Protein AF-A0A060T4L8-F1 (afdb_monomer)

Radius of gyration: 18.41 Å; Cα contacts (8 Å, |Δi|>4): 554; chains: 1; bounding box: 47×34×48 Å

Sequence (253 aa):
MDIKEMDPAAFLKPDGQGKDYGLVILNQPIDDDNVFSHAWKYCKARVCADGGANRLYDYFGRDEERRKTHLPDYITGDLDSLRPEVGEYYKSHGVSVIHNSDQYSTDFMKSVRLLKEKHNNGDNEGKYADGILALGAMGGRVDQSFHSIHHLYLSHQENVELVLVSSESISVLLGAGKTRINTPLTLVGKTCGIIPLEGSTIITTSGMEWDVSEWETSYATQMSTSNHIVADQVSIECDKPVLFTMEIRKHQS

Secondary structure (DSSP, 8-state):
-PEEEE-TTGGGSTT-----EEEEE-SS----HHHHHHHHHH-SEEEEETTHHHHHHHHTTT-HHHHHH---SEEEE--SSS-HHHHHHHHHTT-EEEE---SSS-HHHHHHHHHHHHHHTT-SS----SEEEEET-SSS-HHHHHHHHHHHHHHHHTT-EEEEE-SSEEEEEEPSEEEEEE--TTTEEEEEEEEESSSSEEEEEESBTT--SSEEE-TTS--EEEEEB-SSEEEEEESS-EEEEEEE-PPP-

Foldseek 3Di:
DDAAEAELLLLLDPVLDDWAEEEEQEQDADDAPSVVVSSQVNHPAYEYLQNSLVNLVVNCPPVVVVSLVRQHQEYEDCNPNHDPVSVVVNVVSVHHYYHDPDPPDGSVRVRVVVLVVVVVVCPPPDHGGLAYEYEQQDDDDPVSVVVSVVVLVVCVVVNHWYWYDYPWKIKHKDFAFKYKYFDACVWFPFFKWKADDPAWKFKAKDQKPDTDDRDIDGPVPDTGGRITGRDRMMMMHMRGMIMIMTTGDDDDD

pLDDT: mean 91.52, std 11.4, range [41.44, 98.75]

Solvent-accessible surface area (backbone atoms only — not comparable to full-atom values): 13460 Å² total; per-residue (Å²): 132,79,72,44,78,47,55,88,60,53,44,73,42,94,81,58,79,75,69,44,20,29,30,35,32,30,71,35,79,74,84,49,70,68,62,48,55,28,44,59,70,42,25,72,40,35,31,18,22,24,29,8,45,45,29,60,54,56,62,39,66,85,45,60,70,60,43,72,74,62,68,48,60,32,34,27,15,69,50,84,63,36,47,68,70,55,55,52,51,42,46,77,72,69,30,46,75,44,81,40,83,62,85,91,52,54,33,65,57,52,39,55,49,51,51,50,53,58,36,72,68,58,69,93,73,87,60,55,45,70,27,37,41,30,40,32,39,40,91,73,61,66,70,56,30,52,48,44,54,52,46,36,53,55,30,52,77,70,73,37,48,48,36,37,28,33,94,57,34,42,35,38,68,43,62,55,45,40,37,37,36,52,42,44,68,92,64,30,31,50,43,26,34,47,44,53,72,73,48,75,29,42,32,32,46,41,39,40,74,77,56,43,72,79,37,74,26,22,92,89,75,42,67,51,64,83,34,35,57,74,35,54,48,31,36,45,31,25,75,44,47,28,39,40,37,34,27,52,47,78,75,86,126

Mean predicted aligned error: 4.73 Å

Organism: Blastobotrys adeninivorans (NCBI:txid409370)

Nearest PDB structures (foldseek):
  2f17-assembly1_A  TM=8.919E-01  e=2.387E-30  Mus musculus
  1ig0-assembly1_A  TM=8.782E-01  e=4.251E-26  Saccharomyces cerevisiae
  3lm8-assembly5_C  TM=8.412E-01  e=6.206E-16  Bacillus subtilis
  3lm8-assembly1_A  TM=8.514E-01  e=9.498E-16  Bacillus subtilis
  3lm8-assembly6_D  TM=8.112E-01  e=9.004E-15  Bacillus subtilis

Structure (mmCIF, N/CA/C/O backbone):
data_AF-A0A060T4L8-F1
#
_entry.id   AF-A0A060T4L8-F1
#
loop_
_atom_site.group_PDB
_atom_site.id
_atom_site.type_symbol
_atom_site.label_atom_id
_atom_site.label_alt_id
_atom_site.label_comp_id
_atom_site.label_asym_id
_atom_site.label_entity_id
_atom_site.label_seq_id
_atom_site.pdbx_PDB_ins_code
_atom_site.Cartn_x
_atom_site.Cartn_y
_atom_site.Cartn_z
_atom_site.occupancy
_atom_site.B_iso_or_equiv
_atom_site.auth_seq_id
_atom_site.auth_comp_id
_atom_site.auth_asym_id
_atom_site.auth_atom_id
_atom_site.pdbx_PDB_model_num
ATOM 1 N N . MET A 1 1 ? 14.123 -20.316 -14.697 1.00 62.97 1 MET A N 1
ATOM 2 C CA . MET A 1 1 ? 13.753 -19.256 -13.742 1.00 62.97 1 MET A CA 1
ATOM 3 C C . MET A 1 1 ? 12.268 -19.371 -13.517 1.00 62.97 1 MET A C 1
ATOM 5 O O . MET A 1 1 ? 11.539 -19.392 -14.503 1.00 62.97 1 MET A O 1
ATOM 9 N N . ASP A 1 2 ? 11.850 -19.501 -12.264 1.00 85.44 2 ASP A N 1
ATOM 10 C CA . ASP A 1 2 ? 10.432 -19.473 -11.922 1.00 85.44 2 ASP A CA 1
ATOM 11 C C . ASP A 1 2 ? 9.904 -18.050 -12.113 1.00 85.44 2 ASP A C 1
ATOM 13 O O . ASP A 1 2 ? 10.568 -17.078 -11.751 1.00 85.44 2 ASP A O 1
ATOM 17 N N . ILE A 1 3 ? 8.738 -17.930 -12.745 1.00 92.94 3 ILE A N 1
ATOM 18 C CA . ILE A 1 3 ? 8.062 -16.649 -12.942 1.00 92.94 3 ILE A CA 1
ATOM 19 C C . ILE A 1 3 ? 7.117 -16.453 -11.760 1.00 92.94 3 ILE A C 1
ATOM 21 O O . ILE A 1 3 ? 6.259 -17.300 -11.510 1.00 92.94 3 ILE A O 1
ATOM 25 N N . LYS A 1 4 ? 7.267 -15.343 -11.034 1.00 95.06 4 LYS A N 1
ATOM 26 C CA . LYS A 1 4 ? 6.340 -14.968 -9.963 1.00 95.06 4 LYS A CA 1
ATOM 27 C C . LYS A 1 4 ? 5.084 -14.351 -10.575 1.00 95.06 4 LYS A C 1
ATOM 29 O O . LYS A 1 4 ? 5.197 -13.440 -11.384 1.00 95.06 4 LYS A O 1
ATOM 34 N N . GLU A 1 5 ? 3.905 -14.800 -10.168 1.00 95.06 5 GLU A N 1
ATOM 35 C CA . GLU A 1 5 ? 2.626 -14.184 -10.547 1.00 95.06 5 GLU A CA 1
ATOM 36 C C . GLU A 1 5 ? 2.128 -13.288 -9.399 1.00 95.06 5 GLU A C 1
ATOM 38 O O . GLU A 1 5 ? 2.271 -13.643 -8.224 1.00 95.06 5 GLU A O 1
ATOM 43 N N . MET A 1 6 ? 1.564 -12.123 -9.719 1.00 93.56 6 MET A N 1
ATOM 44 C CA . MET A 1 6 ? 1.044 -11.162 -8.742 1.00 93.56 6 MET A CA 1
ATOM 45 C C . MET A 1 6 ? -0.210 -10.456 -9.269 1.00 93.56 6 MET A C 1
ATOM 47 O O . MET A 1 6 ? -0.339 -10.193 -10.463 1.00 93.56 6 MET A O 1
ATOM 51 N N . ASP A 1 7 ? -1.122 -10.100 -8.364 1.00 94.19 7 ASP A N 1
ATOM 52 C CA . ASP A 1 7 ? -2.341 -9.355 -8.691 1.00 94.19 7 ASP A CA 1
ATOM 53 C C . ASP A 1 7 ? -2.616 -8.259 -7.644 1.00 94.19 7 ASP A C 1
ATOM 55 O O . ASP A 1 7 ? -3.469 -8.424 -6.769 1.00 94.19 7 ASP A O 1
ATOM 59 N N . PRO A 1 8 ? -1.878 -7.131 -7.691 1.00 94.19 8 PRO A N 1
ATOM 60 C CA . PRO A 1 8 ? -1.972 -6.074 -6.679 1.00 94.19 8 PRO A CA 1
ATOM 61 C C . PRO A 1 8 ? -3.352 -5.412 -6.612 1.00 94.19 8 PRO A C 1
ATOM 63 O O . PRO A 1 8 ? -3.729 -4.858 -5.583 1.00 94.19 8 PRO A O 1
ATOM 66 N N . ALA A 1 9 ? -4.103 -5.465 -7.714 1.00 94.38 9 ALA A N 1
ATOM 67 C CA . ALA A 1 9 ? -5.435 -4.890 -7.849 1.00 94.38 9 ALA A CA 1
ATOM 68 C C . ALA A 1 9 ? -6.557 -5.920 -7.618 1.00 94.38 9 ALA A C 1
ATOM 70 O O . ALA A 1 9 ? -7.725 -5.609 -7.854 1.00 94.38 9 ALA A O 1
ATOM 71 N N . ALA A 1 10 ? -6.244 -7.131 -7.134 1.00 92.62 10 ALA A N 1
ATOM 72 C CA . ALA A 1 10 ? -7.232 -8.191 -6.921 1.00 92.62 10 ALA A CA 1
ATOM 73 C C . ALA A 1 10 ? -8.400 -7.757 -6.024 1.00 92.62 10 ALA A C 1
ATOM 75 O O . ALA A 1 10 ? -9.534 -8.178 -6.253 1.00 92.62 10 ALA A O 1
ATOM 76 N N . PHE A 1 11 ? -8.140 -6.881 -5.048 1.00 92.62 11 PHE A N 1
ATOM 77 C CA . PHE A 1 11 ? -9.163 -6.366 -4.140 1.00 92.62 11 PHE A CA 1
ATOM 78 C C . PHE A 1 11 ? -10.256 -5.556 -4.855 1.00 92.62 11 PHE A C 1
ATOM 80 O O . PHE A 1 11 ? -11.379 -5.523 -4.367 1.00 92.62 11 PHE A O 1
ATOM 87 N N . LEU A 1 12 ? -9.970 -4.965 -6.024 1.00 92.69 12 LEU A N 1
ATOM 88 C CA . LEU A 1 12 ? -10.927 -4.195 -6.832 1.00 92.69 12 LEU A CA 1
ATOM 89 C C . LEU A 1 12 ? -11.874 -5.075 -7.670 1.00 92.69 12 LEU A C 1
ATOM 91 O O . LEU A 1 12 ? -12.720 -4.553 -8.394 1.00 92.69 12 LEU A O 1
ATOM 95 N N . LYS A 1 13 ? -11.741 -6.406 -7.626 1.00 89.94 13 LYS A N 1
ATOM 96 C CA . LYS A 1 13 ? -12.598 -7.317 -8.398 1.00 89.94 13 LYS A CA 1
ATOM 97 C C . LYS A 1 13 ? -13.979 -7.486 -7.733 1.00 89.94 13 LYS A C 1
ATOM 99 O O . LYS A 1 13 ? -14.031 -7.706 -6.522 1.00 89.94 13 LYS A O 1
ATOM 104 N N . PRO A 1 14 ? -15.091 -7.512 -8.500 1.00 77.00 14 PRO A N 1
ATOM 105 C CA . PRO A 1 14 ? -16.454 -7.622 -7.953 1.00 77.00 14 PRO A CA 1
ATOM 106 C C . PRO A 1 14 ? -16.695 -8.878 -7.101 1.00 77.00 14 PRO A C 1
ATOM 108 O O . PRO A 1 14 ? -17.364 -8.828 -6.062 1.00 77.00 14 PRO A O 1
ATOM 111 N N . ASP A 1 15 ? -16.113 -9.999 -7.536 1.00 66.81 15 ASP A N 1
ATOM 112 C CA . ASP A 1 15 ? -16.343 -11.318 -6.943 1.00 66.81 15 ASP A CA 1
ATOM 113 C C . ASP A 1 15 ? -15.447 -11.614 -5.741 1.00 66.81 15 ASP A C 1
ATOM 115 O O . ASP A 1 15 ? -15.657 -12.635 -5.097 1.00 66.81 15 ASP A O 1
ATOM 119 N N . GLY A 1 16 ? -14.496 -10.723 -5.416 1.00 57.38 16 GLY A N 1
ATOM 120 C CA . GLY A 1 16 ? -13.744 -10.694 -4.156 1.00 57.38 16 GLY A CA 1
AT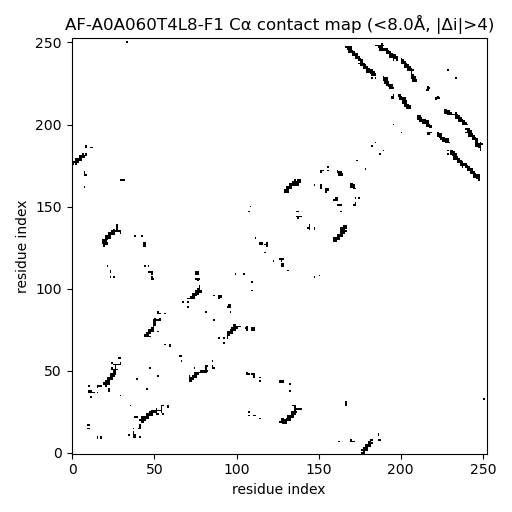OM 121 C C . GLY A 1 16 ? -13.406 -12.057 -3.544 1.00 57.38 16 GLY A C 1
ATOM 122 O O . GLY A 1 16 ? -13.588 -12.237 -2.344 1.00 57.38 16 GLY A O 1
ATOM 123 N N . GLN A 1 17 ? -12.972 -13.026 -4.352 1.00 54.19 17 GLN A N 1
ATOM 124 C CA . GLN A 1 17 ? -12.423 -14.288 -3.867 1.00 54.19 17 GLN A CA 1
ATOM 125 C C . GLN A 1 17 ? -10.910 -14.147 -3.878 1.00 54.19 17 GLN A C 1
ATOM 127 O O . GLN A 1 17 ? -10.308 -13.893 -4.922 1.00 54.19 17 GLN A O 1
ATOM 132 N N . GLY A 1 18 ? -10.301 -14.270 -2.708 1.00 57.62 18 GLY A N 1
ATOM 133 C CA . GLY A 1 18 ? -8.878 -14.045 -2.552 1.00 57.62 18 GLY A CA 1
ATOM 134 C C . GLY A 1 18 ? -8.361 -14.528 -1.211 1.00 57.62 18 GLY A C 1
ATOM 135 O O . GLY A 1 18 ? -9.116 -14.980 -0.351 1.00 57.62 18 GLY A O 1
ATOM 136 N N . LYS A 1 19 ? -7.039 -14.435 -1.103 1.00 62.09 19 LYS A N 1
ATOM 137 C CA . LYS A 1 19 ? -6.235 -14.650 0.096 1.00 62.09 19 LYS A CA 1
ATOM 138 C C . LYS A 1 19 ? -6.787 -13.894 1.304 1.00 62.09 19 LYS A C 1
ATOM 140 O O . LYS A 1 19 ? -7.424 -12.848 1.163 1.00 62.09 19 LYS A O 1
ATOM 145 N N . ASP A 1 20 ? -6.455 -14.365 2.496 1.00 78.00 20 ASP A N 1
ATOM 146 C CA . ASP A 1 20 ? -6.815 -13.654 3.715 1.00 78.00 20 ASP A CA 1
ATOM 147 C C . ASP A 1 20 ? -5.972 -12.376 3.758 1.00 78.00 20 ASP A C 1
ATOM 149 O O . ASP A 1 20 ? -4.757 -12.464 3.816 1.00 78.00 20 ASP A O 1
ATOM 153 N N . TYR A 1 21 ? -6.566 -11.185 3.649 1.00 88.12 21 TYR A N 1
ATOM 154 C CA . TYR A 1 21 ? -5.829 -9.916 3.760 1.00 88.12 21 TYR A CA 1
ATOM 155 C C . TYR A 1 21 ? -6.192 -9.165 5.039 1.00 88.12 21 TYR A C 1
ATOM 157 O O . TYR A 1 21 ? -7.350 -9.160 5.472 1.00 88.12 21 TYR A O 1
ATOM 165 N N . GLY A 1 22 ? -5.197 -8.500 5.624 1.00 93.12 22 GLY A N 1
ATOM 166 C CA . GLY A 1 22 ? -5.383 -7.490 6.659 1.00 93.12 22 GLY A CA 1
ATOM 167 C C . GLY A 1 22 ? -5.401 -6.094 6.042 1.00 93.12 22 GLY A C 1
ATOM 168 O O . GLY A 1 22 ? -4.517 -5.754 5.260 1.00 93.12 22 GLY A O 1
ATOM 169 N N . LEU A 1 23 ? -6.389 -5.283 6.402 1.00 95.69 23 LEU A N 1
ATOM 170 C CA . LEU A 1 23 ? -6.480 -3.877 6.033 1.00 95.69 23 LEU A CA 1
ATOM 171 C C . LEU A 1 23 ? -5.839 -3.021 7.125 1.00 95.69 23 LEU A C 1
ATOM 173 O O . LEU A 1 23 ? -6.252 -3.088 8.282 1.00 95.69 23 LEU A O 1
ATOM 177 N N . VAL A 1 24 ? -4.885 -2.173 6.751 1.00 97.50 24 VAL A N 1
ATOM 178 C CA . VAL A 1 24 ? -4.368 -1.096 7.600 1.00 97.50 24 VAL A CA 1
ATOM 179 C C . VAL A 1 24 ? -4.834 0.242 7.035 1.00 97.50 24 VAL A C 1
ATOM 181 O O . VAL A 1 24 ? -4.537 0.570 5.890 1.00 97.50 24 VAL A O 1
ATOM 184 N N . ILE A 1 25 ? -5.552 1.027 7.834 1.00 98.25 25 ILE A N 1
ATOM 185 C CA . ILE A 1 25 ? -5.982 2.385 7.484 1.00 98.25 25 ILE A CA 1
ATOM 186 C C . ILE A 1 25 ? -5.031 3.372 8.155 1.00 98.25 25 ILE A C 1
ATOM 188 O O . ILE A 1 25 ? -4.979 3.454 9.385 1.00 98.25 25 ILE A O 1
ATOM 192 N N . LEU A 1 26 ? -4.274 4.106 7.344 1.00 97.56 26 LEU A N 1
ATOM 193 C CA . LEU A 1 26 ? -3.300 5.097 7.794 1.00 97.56 26 LEU A CA 1
ATOM 194 C C . LEU A 1 26 ? -3.931 6.491 7.904 1.00 97.56 26 LEU A C 1
ATOM 196 O O . LEU A 1 26 ? -5.063 6.731 7.485 1.00 97.56 26 LEU A O 1
ATOM 200 N N . ASN A 1 27 ? -3.194 7.436 8.489 1.00 96.50 27 ASN A N 1
ATOM 201 C CA . ASN A 1 27 ? -3.676 8.793 8.749 1.00 96.50 27 ASN A CA 1
ATOM 202 C C . ASN A 1 27 ? -3.634 9.698 7.494 1.00 96.50 27 ASN A C 1
ATOM 204 O O . ASN A 1 27 ? -2.991 10.751 7.489 1.00 96.50 27 ASN A O 1
ATOM 208 N N . GLN A 1 28 ? -4.324 9.292 6.428 1.00 95.62 28 GLN A N 1
ATOM 209 C CA . GLN A 1 28 ? -4.595 10.089 5.228 1.00 95.62 28 GLN A CA 1
ATOM 210 C C . GLN A 1 28 ? -6.093 10.049 4.881 1.00 95.62 28 GLN A C 1
ATOM 212 O O . GLN A 1 28 ? -6.773 9.098 5.266 1.00 95.62 28 GLN A O 1
ATOM 217 N N . PRO A 1 29 ? -6.632 11.083 4.209 1.00 94.75 29 PRO A N 1
ATOM 218 C CA . PRO A 1 29 ? -8.019 11.087 3.743 1.00 94.75 29 PRO A CA 1
ATOM 219 C C . PRO A 1 29 ? -8.396 9.833 2.933 1.00 94.75 29 PRO A C 1
ATOM 221 O O . PRO A 1 29 ? -7.567 9.264 2.223 1.00 94.75 29 PRO A O 1
ATOM 224 N N . ILE A 1 30 ? -9.649 9.394 3.079 1.00 95.06 30 ILE A N 1
ATOM 225 C CA . ILE A 1 30 ? -10.242 8.309 2.290 1.00 95.06 30 ILE A CA 1
ATOM 226 C C . ILE A 1 30 ? -11.136 8.979 1.245 1.00 95.06 30 ILE A C 1
ATOM 228 O O . ILE A 1 30 ? -12.237 9.418 1.571 1.00 95.06 30 ILE A O 1
ATOM 232 N N . ASP A 1 31 ? -10.644 9.079 0.010 1.00 89.06 31 ASP A N 1
ATOM 233 C CA . ASP A 1 31 ? -11.237 9.965 -1.006 1.00 89.06 31 ASP A CA 1
ATOM 234 C C . ASP A 1 31 ? -11.938 9.214 -2.153 1.00 89.06 31 ASP A C 1
ATOM 236 O O . ASP A 1 31 ? -12.597 9.834 -2.986 1.00 89.06 31 ASP A O 1
ATOM 240 N N . ASP A 1 32 ? -11.820 7.884 -2.197 1.00 92.00 32 ASP A N 1
ATOM 241 C CA . ASP A 1 32 ? -12.414 7.026 -3.228 1.00 92.00 32 ASP A CA 1
ATOM 242 C C . ASP A 1 32 ? -13.263 5.918 -2.576 1.00 92.00 32 ASP A C 1
ATOM 244 O O . ASP A 1 32 ? -12.738 4.969 -1.982 1.00 92.00 32 ASP A O 1
ATOM 248 N N . ASP A 1 33 ? -14.595 6.050 -2.674 1.00 92.56 33 ASP A N 1
ATOM 249 C CA . ASP A 1 33 ? -15.557 5.103 -2.084 1.00 92.56 33 ASP A CA 1
ATOM 250 C C . ASP A 1 33 ? -15.505 3.727 -2.754 1.00 92.56 33 ASP A C 1
ATOM 252 O O . ASP A 1 33 ? -15.711 2.712 -2.083 1.00 92.56 33 ASP A O 1
ATOM 256 N N . ASN A 1 34 ? -15.147 3.666 -4.040 1.00 91.88 34 ASN A N 1
ATOM 257 C CA . ASN A 1 34 ? -14.994 2.403 -4.746 1.00 91.88 34 ASN A CA 1
ATOM 258 C C . ASN A 1 34 ? -13.787 1.631 -4.201 1.00 91.88 34 ASN A C 1
ATOM 260 O O . ASN A 1 34 ? -13.928 0.460 -3.845 1.00 91.88 34 ASN A O 1
ATOM 264 N N . VAL A 1 35 ? -12.631 2.285 -4.066 1.00 94.19 35 VAL A N 1
ATOM 265 C CA . VAL A 1 35 ? -11.417 1.689 -3.482 1.00 94.19 35 VAL A CA 1
ATOM 266 C C . VAL A 1 35 ? -11.664 1.267 -2.036 1.00 94.19 35 VAL A C 1
ATOM 268 O O . VAL A 1 35 ? -11.361 0.127 -1.675 1.00 94.19 35 VAL A O 1
ATOM 271 N N . PHE A 1 36 ? -12.241 2.151 -1.215 1.00 95.50 36 PHE A N 1
ATOM 272 C CA . PHE A 1 36 ? -12.515 1.859 0.190 1.00 95.50 36 PHE A CA 1
ATOM 273 C C . PHE A 1 36 ? -13.471 0.673 0.355 1.00 95.50 36 PHE A C 1
ATOM 275 O O . PHE A 1 36 ? -13.150 -0.268 1.080 1.00 95.50 36 PHE A O 1
ATOM 282 N N . SER A 1 37 ? -14.615 0.682 -0.334 1.00 93.56 37 SER A N 1
ATOM 283 C CA . SER A 1 37 ? -15.636 -0.366 -0.204 1.00 93.56 37 SER A CA 1
ATOM 284 C C . SER A 1 37 ? -15.104 -1.737 -0.626 1.00 93.56 37 SER A C 1
ATOM 286 O O . SER A 1 37 ? -15.350 -2.740 0.051 1.00 93.56 37 SER A O 1
ATOM 288 N N . HIS A 1 38 ? -14.324 -1.781 -1.709 1.00 93.62 38 HIS A N 1
ATOM 289 C CA . HIS A 1 38 ? -13.676 -3.002 -2.180 1.00 93.62 38 HIS A CA 1
ATOM 290 C C . HIS A 1 38 ? -12.612 -3.499 -1.196 1.00 93.62 38 HIS A C 1
ATOM 292 O O . HIS A 1 38 ? -12.657 -4.662 -0.795 1.00 93.62 38 HIS A O 1
ATOM 298 N N . ALA A 1 39 ? -11.714 -2.627 -0.726 1.00 94.19 39 ALA A N 1
ATOM 299 C CA . ALA A 1 39 ? -10.696 -2.988 0.260 1.00 94.19 39 ALA A CA 1
ATOM 300 C C . ALA A 1 39 ? -11.317 -3.474 1.583 1.00 94.19 39 ALA A C 1
ATOM 302 O O . ALA A 1 39 ? -10.905 -4.498 2.129 1.00 94.19 39 ALA A O 1
ATOM 303 N N . TRP A 1 40 ? -12.355 -2.789 2.073 1.00 94.69 40 TRP A N 1
ATOM 304 C CA . TRP A 1 40 ? -13.057 -3.153 3.304 1.00 94.69 40 TRP A CA 1
ATOM 305 C C . TRP A 1 40 ? -13.697 -4.541 3.227 1.00 94.69 40 TRP A C 1
ATOM 307 O O . TRP A 1 40 ? -13.603 -5.318 4.183 1.00 94.69 40 TRP A O 1
ATOM 317 N N . LYS A 1 41 ? -14.346 -4.858 2.098 1.00 91.94 41 LYS A N 1
ATOM 318 C CA . LYS A 1 41 ? -14.972 -6.164 1.845 1.00 91.94 41 LYS A CA 1
ATOM 319 C C . LYS A 1 41 ? -13.929 -7.265 1.636 1.00 91.94 41 LYS A C 1
ATOM 321 O O . LYS A 1 41 ? -14.145 -8.383 2.095 1.00 91.94 41 LYS A O 1
ATOM 326 N N . TYR A 1 42 ? -12.834 -6.949 0.948 1.00 90.88 42 TYR A N 1
ATOM 327 C CA . TYR A 1 42 ? -11.782 -7.903 0.601 1.00 90.88 42 TYR A CA 1
ATOM 328 C C . TYR A 1 42 ? -10.970 -8.356 1.823 1.00 90.88 42 TYR A C 1
ATOM 330 O O . TYR A 1 42 ? -10.606 -9.525 1.932 1.00 90.88 42 TYR A O 1
ATOM 338 N N . CYS A 1 43 ? -10.701 -7.456 2.770 1.00 91.06 43 CYS A N 1
ATOM 339 C CA . CYS A 1 43 ? -9.899 -7.770 3.949 1.00 91.06 43 CYS A CA 1
ATOM 340 C C . CYS A 1 43 ? -10.737 -8.363 5.094 1.00 91.06 43 CYS A C 1
ATOM 342 O O . CYS A 1 43 ? -11.821 -7.879 5.418 1.00 91.06 43 CYS A O 1
ATOM 344 N N . LYS A 1 44 ? -10.208 -9.394 5.764 1.00 87.69 44 LYS A N 1
ATOM 345 C CA . LYS A 1 44 ? -10.885 -10.085 6.880 1.00 87.69 44 LYS A CA 1
ATOM 346 C C . LYS A 1 44 ? -10.672 -9.418 8.235 1.00 87.69 44 LYS A C 1
ATOM 348 O O . LYS A 1 44 ? -11.502 -9.597 9.125 1.00 87.69 44 LYS A O 1
ATOM 353 N N . ALA A 1 45 ? -9.572 -8.686 8.370 1.00 90.31 45 ALA A N 1
ATOM 354 C CA . ALA A 1 45 ? -9.200 -7.945 9.565 1.00 90.31 45 ALA A CA 1
ATOM 355 C C . ALA A 1 45 ? -8.894 -6.496 9.194 1.00 90.31 45 ALA A C 1
ATOM 357 O O . ALA A 1 45 ? -8.309 -6.254 8.139 1.00 90.31 45 ALA A O 1
ATOM 358 N N . ARG A 1 46 ? -9.276 -5.545 10.043 1.00 94.94 46 ARG A N 1
ATOM 359 C CA . ARG A 1 46 ? -9.090 -4.108 9.837 1.00 94.94 46 ARG A CA 1
ATOM 360 C C . ARG A 1 46 ? -8.443 -3.476 11.061 1.00 94.94 46 ARG A C 1
ATOM 362 O O . ARG A 1 46 ? -8.936 -3.616 12.179 1.00 94.94 46 ARG A O 1
ATOM 369 N N . VAL A 1 47 ? -7.368 -2.735 10.832 1.00 97.44 47 VAL A N 1
ATOM 370 C CA . VAL A 1 47 ? -6.655 -1.974 11.855 1.00 97.44 47 VAL A CA 1
ATOM 371 C C . VAL A 1 47 ? -6.540 -0.527 11.413 1.00 97.44 47 VAL A C 1
ATOM 373 O O . VAL A 1 47 ? -6.089 -0.242 10.306 1.00 97.44 47 VAL A O 1
ATOM 376 N N . CYS A 1 48 ? -6.906 0.398 12.287 1.00 98.62 48 CYS A N 1
ATOM 377 C CA . CYS A 1 48 ? -6.580 1.805 12.108 1.00 98.62 48 CYS A CA 1
ATOM 378 C C . CYS A 1 48 ? -5.274 2.129 12.841 1.00 98.62 48 CYS A C 1
ATOM 380 O O . CYS A 1 48 ? -5.154 1.877 14.043 1.00 98.62 48 CYS A O 1
ATOM 382 N N . ALA A 1 49 ? -4.318 2.712 12.120 1.00 97.94 49 ALA A N 1
ATOM 383 C CA . ALA A 1 49 ? -3.073 3.211 12.689 1.00 97.94 49 ALA A CA 1
ATOM 384 C C . ALA A 1 49 ? -3.309 4.612 13.262 1.00 97.94 49 ALA A C 1
ATOM 386 O O . ALA A 1 49 ? -3.381 5.584 12.507 1.00 97.94 49 ALA A O 1
ATOM 387 N N . ASP A 1 50 ? -3.473 4.693 14.580 1.00 97.12 50 ASP A N 1
ATOM 388 C CA . ASP A 1 50 ? -3.720 5.919 15.338 1.00 97.12 50 ASP A CA 1
ATOM 389 C C . ASP A 1 50 ? -4.759 6.847 14.665 1.00 97.12 50 ASP A C 1
ATOM 391 O O . ASP A 1 50 ? -5.948 6.514 14.580 1.00 97.12 50 ASP A O 1
ATOM 395 N N . GLY A 1 51 ? -4.310 7.973 14.095 1.00 97.69 51 GLY A N 1
ATOM 396 C CA . GLY A 1 51 ? -5.152 8.949 13.411 1.00 97.69 51 GLY A CA 1
ATOM 397 C C . GLY A 1 51 ? -5.881 8.407 12.176 1.00 97.69 51 GLY A C 1
ATOM 398 O O . GLY A 1 51 ? -6.830 9.035 11.714 1.00 97.69 51 GLY A O 1
ATOM 399 N N . GLY A 1 52 ? -5.525 7.225 11.665 1.00 98.19 52 GLY A N 1
ATOM 400 C CA . GLY A 1 52 ? -6.318 6.503 10.666 1.00 98.19 52 GLY A CA 1
ATOM 401 C C . GLY A 1 52 ? -7.754 6.220 11.128 1.00 98.19 52 GLY A C 1
ATOM 402 O O . GLY A 1 52 ? -8.671 6.190 10.308 1.00 98.19 52 GLY A O 1
ATOM 403 N N . ALA A 1 53 ? -7.993 6.116 12.440 1.00 98.69 53 ALA A N 1
ATOM 404 C CA . ALA A 1 53 ? -9.341 5.975 12.988 1.00 98.69 53 ALA A CA 1
ATOM 405 C C . ALA A 1 53 ? -10.170 7.254 12.804 1.00 98.69 53 ALA A C 1
ATOM 407 O O . ALA A 1 53 ? -11.363 7.177 12.506 1.00 98.69 53 ALA A O 1
ATOM 408 N N . ASN A 1 54 ? -9.534 8.426 12.904 1.00 98.62 54 ASN A N 1
ATOM 409 C CA . ASN A 1 54 ? -10.178 9.699 12.584 1.00 98.62 54 ASN A CA 1
ATOM 410 C C . ASN A 1 54 ? -10.608 9.728 11.118 1.00 98.62 54 ASN A C 1
ATOM 412 O O . ASN A 1 54 ? -11.718 10.145 10.817 1.00 98.62 54 ASN A O 1
ATOM 416 N N . ARG A 1 55 ? -9.752 9.241 10.212 1.00 98.12 55 ARG A N 1
ATOM 417 C CA . ARG A 1 55 ? -10.034 9.206 8.768 1.00 98.12 55 ARG A CA 1
ATOM 418 C C . ARG A 1 55 ? -11.230 8.324 8.453 1.00 98.12 55 ARG A C 1
ATOM 420 O O . ARG A 1 55 ? -12.129 8.764 7.747 1.00 98.12 55 ARG A O 1
ATOM 427 N N . LEU A 1 56 ? -11.281 7.134 9.049 1.00 98.50 56 LEU A N 1
ATOM 428 C CA . LEU A 1 56 ? -12.435 6.246 8.940 1.00 98.50 56 LEU A CA 1
ATOM 429 C C . LEU A 1 56 ? -13.707 6.883 9.522 1.00 98.50 56 LEU A C 1
ATOM 431 O O . LEU A 1 56 ? -14.778 6.783 8.934 1.00 98.50 56 LEU A O 1
ATOM 435 N N . TYR A 1 57 ? -13.597 7.566 10.662 1.00 98.44 57 TYR A N 1
ATOM 436 C CA . TYR A 1 57 ? -14.738 8.225 11.298 1.00 98.44 57 TYR A CA 1
ATOM 437 C C . TYR A 1 57 ? -15.290 9.373 10.438 1.00 98.44 57 TYR A C 1
ATOM 439 O O . TYR A 1 57 ? -16.503 9.462 10.217 1.00 98.44 57 TYR A O 1
ATOM 447 N N . ASP A 1 58 ? -14.392 10.225 9.940 1.00 98.00 58 ASP A N 1
ATOM 448 C CA . ASP A 1 58 ? -14.698 11.414 9.143 1.00 98.00 58 ASP A CA 1
ATOM 449 C C . ASP A 1 58 ? -15.254 11.042 7.765 1.00 98.00 58 ASP A C 1
ATOM 451 O O . ASP A 1 58 ? -16.167 11.712 7.285 1.00 98.00 58 ASP A O 1
ATOM 455 N N . TYR A 1 59 ? -14.777 9.939 7.177 1.00 97.44 59 TYR A N 1
ATOM 456 C CA . TYR A 1 59 ? -15.256 9.401 5.902 1.00 97.44 59 TYR A CA 1
ATOM 457 C C . TYR A 1 59 ? -16.777 9.200 5.871 1.00 97.44 59 TYR A C 1
ATOM 459 O O . TYR A 1 59 ? -17.444 9.593 4.915 1.00 97.44 59 TYR A O 1
ATOM 467 N N . PHE A 1 60 ? -17.355 8.650 6.942 1.00 97.06 60 PHE A N 1
ATOM 468 C CA . PHE A 1 60 ? -18.805 8.450 7.020 1.00 97.06 60 PHE A CA 1
ATOM 469 C C . PHE A 1 60 ? -19.582 9.736 7.334 1.00 97.06 60 PHE A C 1
ATOM 471 O O . PHE A 1 60 ? -20.798 9.778 7.158 1.00 97.06 60 PHE A O 1
ATOM 478 N N . GLY A 1 61 ? -18.918 10.806 7.784 1.00 94.31 61 GLY A N 1
ATOM 479 C CA . GLY A 1 61 ? -19.543 12.102 8.044 1.00 94.31 61 GLY A CA 1
ATOM 480 C C . GLY A 1 61 ? -20.752 12.016 8.985 1.00 94.31 61 GLY A C 1
ATOM 481 O O . GLY A 1 61 ? -20.601 11.848 10.194 1.00 94.31 61 GLY A O 1
ATOM 482 N N . ARG A 1 62 ? -21.962 12.178 8.436 1.00 94.12 62 ARG A N 1
ATOM 483 C CA . ARG A 1 62 ? -23.236 12.092 9.181 1.00 94.12 62 ARG A CA 1
ATOM 484 C C . ARG A 1 62 ? -23.953 10.743 9.029 1.00 94.12 62 ARG A C 1
ATOM 486 O O . ARG A 1 62 ? -25.006 10.561 9.634 1.00 94.12 62 ARG A O 1
ATOM 493 N N . ASP A 1 63 ? -23.421 9.829 8.223 1.00 96.00 63 ASP A N 1
ATOM 494 C CA . ASP A 1 63 ? -23.993 8.505 7.979 1.00 96.00 63 ASP A CA 1
ATOM 495 C C . ASP A 1 63 ? -23.606 7.527 9.096 1.00 96.00 63 ASP A C 1
ATOM 497 O O . ASP A 1 63 ? -22.684 6.713 8.996 1.00 96.00 63 ASP A O 1
ATOM 501 N N . GLU A 1 64 ? -24.313 7.661 10.212 1.00 94.12 64 GLU A N 1
ATOM 502 C CA . GLU A 1 64 ? -24.067 6.882 11.422 1.00 94.12 64 GLU A CA 1
ATOM 503 C C . GLU A 1 64 ? -24.340 5.381 11.228 1.00 94.12 64 GLU A C 1
ATOM 505 O O . GLU A 1 64 ? -23.666 4.538 11.818 1.00 94.12 64 GLU A O 1
ATOM 510 N N . GLU A 1 65 ? -25.293 5.021 10.367 1.00 95.38 65 GLU A N 1
ATOM 511 C CA . GLU A 1 65 ? -25.646 3.621 10.119 1.00 95.38 65 GLU A CA 1
ATOM 512 C C . GLU A 1 65 ? -24.558 2.907 9.308 1.00 95.38 65 GLU A C 1
ATOM 514 O O . GLU A 1 65 ? -24.169 1.778 9.640 1.00 95.38 65 GLU A O 1
ATOM 519 N N . ARG A 1 66 ? -23.966 3.581 8.309 1.00 95.25 66 ARG A N 1
ATOM 520 C CA . ARG A 1 66 ? -22.752 3.064 7.661 1.00 95.25 66 ARG A CA 1
ATOM 521 C C . ARG A 1 66 ? -21.597 2.984 8.651 1.00 95.25 66 ARG A C 1
ATOM 523 O O . ARG A 1 66 ? -20.935 1.953 8.704 1.00 95.25 66 ARG A O 1
ATOM 530 N N . ARG A 1 67 ? -21.383 3.997 9.493 1.00 97.25 67 ARG A N 1
ATOM 531 C CA . ARG A 1 67 ? -20.281 3.968 10.468 1.00 97.25 67 ARG A CA 1
ATOM 532 C C . ARG A 1 67 ? -20.381 2.787 11.440 1.00 97.25 67 ARG A C 1
ATOM 534 O O . ARG A 1 67 ? -19.386 2.104 11.668 1.00 97.25 67 ARG A O 1
ATOM 541 N N . LYS A 1 68 ? -21.569 2.496 11.978 1.00 95.62 68 LYS A N 1
ATOM 542 C CA . LYS A 1 68 ? -21.801 1.353 12.887 1.00 95.62 68 LYS A CA 1
ATOM 543 C C . LYS A 1 68 ? -21.567 -0.009 12.239 1.00 95.62 68 LYS A C 1
ATOM 545 O O . LYS A 1 68 ? -21.264 -0.970 12.937 1.00 95.62 68 LYS A O 1
ATOM 550 N N . THR A 1 69 ? -21.715 -0.103 10.919 1.00 95.25 69 THR A N 1
ATOM 551 C CA . THR A 1 69 ? -21.472 -1.340 10.161 1.00 95.25 69 THR A CA 1
ATOM 552 C C . THR A 1 69 ? -20.035 -1.462 9.643 1.00 95.25 69 THR A C 1
ATOM 554 O O . THR A 1 69 ? -19.658 -2.523 9.149 1.00 95.25 69 THR A O 1
ATOM 557 N N . HIS A 1 70 ? -19.212 -0.420 9.806 1.00 97.25 70 HIS A N 1
ATOM 558 C CA . HIS A 1 70 ? -17.816 -0.365 9.361 1.00 97.25 70 HIS A CA 1
ATOM 559 C C . HIS A 1 70 ? -16.868 -0.066 10.530 1.00 97.25 70 HIS A C 1
ATOM 561 O O . HIS A 1 70 ? -16.104 0.900 10.524 1.00 97.25 70 HIS A O 1
ATOM 567 N N . LEU A 1 71 ? -16.929 -0.908 11.560 1.00 98.12 71 LEU A N 1
ATOM 568 C CA . LEU A 1 71 ? -16.038 -0.820 12.715 1.00 98.12 71 LEU A CA 1
ATOM 569 C C . LEU A 1 71 ? -14.720 -1.556 12.424 1.00 98.12 71 LEU A C 1
ATOM 571 O O . LEU A 1 71 ? -14.765 -2.687 11.931 1.00 98.12 71 LEU A O 1
ATOM 575 N N . PRO A 1 72 ? -13.550 -0.949 12.699 1.00 97.81 72 PRO A N 1
ATOM 576 C CA . PRO A 1 72 ? -12.290 -1.673 12.626 1.00 97.81 72 PRO A CA 1
ATOM 577 C C . PRO A 1 72 ? -12.207 -2.672 13.786 1.00 97.81 72 PRO A C 1
ATOM 579 O O . PRO A 1 72 ? -12.812 -2.464 14.835 1.00 97.81 72 PRO A O 1
ATOM 582 N N . ASP A 1 73 ? -11.429 -3.740 13.628 1.00 95.94 73 ASP A N 1
ATOM 583 C CA . ASP A 1 73 ? -11.213 -4.704 14.711 1.00 95.94 73 ASP A CA 1
ATOM 584 C C . ASP A 1 73 ? -10.324 -4.087 15.807 1.00 95.94 73 ASP A C 1
ATOM 586 O O . ASP A 1 73 ? -10.560 -4.265 17.007 1.00 95.94 73 ASP A O 1
ATOM 590 N N . TYR A 1 74 ? -9.326 -3.299 15.385 1.00 97.44 74 TYR A N 1
ATOM 591 C CA . TYR A 1 74 ? -8.370 -2.653 16.278 1.00 97.44 74 TYR A CA 1
ATOM 592 C C . TYR A 1 74 ? -8.062 -1.210 15.874 1.00 97.44 74 TYR A C 1
ATOM 594 O O . TYR A 1 74 ? -8.020 -0.857 14.694 1.00 97.44 74 TYR A O 1
ATOM 602 N N . ILE A 1 75 ? -7.746 -0.392 16.873 1.00 98.56 75 ILE A N 1
ATOM 603 C CA . ILE A 1 75 ? -7.065 0.895 16.708 1.00 98.56 75 ILE A CA 1
ATOM 604 C C . ILE A 1 75 ? -5.773 0.801 17.508 1.00 98.56 75 ILE A C 1
ATOM 606 O O . ILE A 1 75 ? -5.821 0.462 18.689 1.00 98.56 75 ILE A O 1
ATOM 610 N N . THR A 1 76 ? -4.625 1.074 16.892 1.00 97.69 76 THR A N 1
ATOM 611 C CA . THR A 1 76 ? -3.332 0.987 17.583 1.00 97.69 76 THR A CA 1
ATOM 612 C C . THR A 1 76 ? -2.389 2.107 17.184 1.00 97.69 76 THR A C 1
ATOM 614 O O . THR A 1 76 ? -2.377 2.542 16.037 1.00 97.69 76 THR A O 1
ATOM 617 N N . GLY A 1 77 ? -1.560 2.528 18.131 1.00 96.12 77 GLY A N 1
ATOM 618 C CA . GLY A 1 77 ? -0.531 3.546 17.949 1.00 96.12 77 GLY A CA 1
ATOM 619 C C . GLY A 1 77 ? -0.124 4.144 19.289 1.00 96.12 77 GLY A C 1
ATOM 620 O O . GLY A 1 77 ? -0.546 3.638 20.331 1.00 96.12 77 GLY A O 1
ATOM 621 N N . ASP A 1 78 ? 0.669 5.207 19.284 1.00 94.88 78 ASP A N 1
ATOM 622 C CA . ASP A 1 78 ? 0.869 6.019 20.499 1.00 94.88 78 ASP A CA 1
ATOM 623 C C . ASP A 1 78 ? -0.349 6.901 20.842 1.00 94.88 78 ASP A C 1
ATOM 625 O O . ASP A 1 78 ? -0.427 7.442 21.943 1.00 94.88 78 ASP A O 1
ATOM 629 N N . LEU A 1 79 ? -1.351 6.935 19.958 1.00 95.75 79 LEU A N 1
ATOM 630 C CA . LEU A 1 79 ? -2.638 7.603 20.152 1.00 95.75 79 LEU A CA 1
ATOM 631 C C . LEU A 1 79 ? -2.508 9.129 20.286 1.00 95.75 79 LEU A C 1
ATOM 633 O O . LEU A 1 79 ? -3.372 9.761 20.899 1.00 95.75 79 LEU A O 1
ATOM 637 N N . ASP A 1 80 ? -1.439 9.714 19.736 1.00 94.69 80 ASP A N 1
ATOM 638 C CA . ASP A 1 80 ? -1.195 11.157 19.775 1.00 94.69 80 ASP A CA 1
ATOM 639 C C . ASP A 1 80 ? -2.040 11.928 18.748 1.00 94.69 80 ASP A C 1
ATOM 641 O O . ASP A 1 80 ? -2.354 13.109 18.939 1.00 94.69 80 ASP A O 1
ATOM 645 N N . SER A 1 81 ? -2.463 11.236 17.688 1.00 95.38 81 SER A N 1
ATOM 646 C CA . SER A 1 81 ? -3.246 11.791 16.595 1.00 95.38 81 SER A CA 1
ATOM 647 C C . SER A 1 81 ? -4.730 11.448 16.719 1.00 95.38 81 SER A C 1
ATOM 649 O O . SER A 1 81 ? -5.566 12.171 16.167 1.00 95.38 81 SER A O 1
ATOM 651 N N . LEU A 1 82 ? -5.094 10.361 17.405 1.00 98.31 82 LEU A N 1
ATOM 652 C CA . LEU A 1 82 ? -6.477 9.951 17.655 1.00 98.31 82 LEU A CA 1
ATOM 653 C C . LEU A 1 82 ? -7.225 11.022 18.454 1.00 98.31 82 LEU A C 1
ATOM 655 O O . LEU A 1 82 ? -6.871 11.345 19.587 1.00 98.31 82 LEU A O 1
ATOM 659 N N . ARG A 1 83 ? -8.324 11.535 17.894 1.00 98.44 83 ARG A N 1
ATOM 660 C CA . ARG A 1 83 ? -9.147 12.504 18.618 1.00 98.44 83 ARG A CA 1
ATOM 661 C C . ARG A 1 83 ? -9.902 11.810 19.760 1.00 98.44 83 ARG A C 1
ATOM 663 O O . ARG A 1 83 ? -10.436 10.717 19.535 1.00 98.44 83 ARG A O 1
ATOM 670 N N . PRO A 1 84 ? -9.993 12.415 20.962 1.00 97.94 84 PRO A N 1
ATOM 671 C CA . PRO A 1 84 ? -10.625 11.779 22.118 1.00 97.94 84 PRO A CA 1
ATOM 672 C C . PRO A 1 84 ? -12.045 11.273 21.843 1.00 97.94 84 PRO A C 1
ATOM 674 O O . PRO A 1 84 ? -12.350 10.124 22.154 1.00 97.94 84 PRO A O 1
ATOM 677 N N . GLU A 1 85 ? -12.881 12.076 21.180 1.00 97.88 85 GLU A N 1
ATOM 678 C CA . GLU A 1 85 ? -14.271 11.725 20.876 1.00 97.88 85 GLU A CA 1
ATOM 679 C C . GLU A 1 85 ? -14.388 10.558 19.884 1.00 97.88 85 GLU A C 1
ATOM 681 O O . GLU A 1 85 ? -15.291 9.730 19.994 1.00 97.88 85 GLU A O 1
ATOM 686 N N . VAL A 1 86 ? -13.443 10.445 18.946 1.00 98.56 86 VAL A N 1
ATOM 687 C CA . VAL A 1 86 ? -13.377 9.326 17.995 1.00 98.56 86 VAL A CA 1
ATOM 688 C C . VAL A 1 86 ? -12.937 8.050 18.710 1.00 98.56 86 VAL A C 1
ATOM 690 O O . VAL A 1 86 ? -13.513 6.981 18.500 1.00 98.56 86 VAL A O 1
ATOM 693 N N . GLY A 1 87 ? -11.938 8.156 19.588 1.00 98.12 87 GLY A N 1
ATOM 694 C CA . GLY A 1 87 ? -11.490 7.043 20.418 1.00 98.12 87 GLY A CA 1
ATOM 695 C C . GLY A 1 87 ? -12.595 6.521 21.339 1.00 98.12 87 GLY A C 1
ATOM 696 O O . GLY A 1 87 ? -12.785 5.310 21.441 1.00 98.12 87 GLY A O 1
ATOM 697 N N . GLU A 1 88 ? -13.349 7.415 21.982 1.00 98.19 88 GLU A N 1
ATOM 698 C CA . GLU A 1 88 ? -14.511 7.063 22.806 1.00 98.19 88 GLU A CA 1
ATOM 699 C C . GLU A 1 88 ? -15.631 6.423 21.983 1.00 98.19 88 GLU A C 1
ATOM 701 O O . GLU A 1 88 ? -16.172 5.394 22.397 1.00 98.19 88 GLU A O 1
ATOM 706 N N . TYR A 1 89 ? -15.927 6.965 20.796 1.00 98.38 89 TYR A N 1
ATOM 707 C CA . TYR A 1 89 ? -16.907 6.389 19.880 1.00 98.38 89 TYR A CA 1
ATOM 708 C C . TYR A 1 89 ? -16.582 4.921 19.584 1.00 98.38 89 TYR A C 1
ATOM 710 O O . TYR A 1 89 ? -17.400 4.043 19.864 1.00 98.38 89 TYR A O 1
ATOM 718 N N . TYR A 1 90 ? -15.376 4.628 19.096 1.00 98.50 90 TYR A N 1
ATOM 719 C CA . TYR A 1 90 ? -15.009 3.261 18.730 1.00 98.50 90 TYR A CA 1
ATOM 720 C C . TYR A 1 90 ? -14.944 2.327 19.947 1.00 98.50 90 TYR A C 1
ATOM 722 O O . TYR A 1 90 ? -15.451 1.207 19.872 1.00 98.50 90 TYR A O 1
ATOM 730 N N . LYS A 1 91 ? -14.435 2.792 21.099 1.00 98.12 91 LYS A N 1
ATOM 731 C CA . LYS A 1 91 ? -14.471 2.017 22.357 1.00 98.12 91 LYS A CA 1
ATOM 732 C C . LYS A 1 91 ? -15.898 1.655 22.769 1.00 98.12 91 LYS A C 1
ATOM 734 O O . LYS A 1 91 ? -16.148 0.512 23.143 1.00 98.12 91 LYS A O 1
ATOM 739 N N . SER A 1 92 ? -16.837 2.601 22.685 1.00 97.88 92 SER A N 1
ATOM 740 C CA . SER A 1 92 ? -18.244 2.364 23.048 1.00 97.88 92 SER A CA 1
ATOM 741 C C . SER A 1 92 ? -18.952 1.375 22.113 1.00 97.88 92 SER A C 1
ATOM 743 O O . SER A 1 92 ? -19.915 0.732 22.523 1.00 97.88 92 SER A O 1
ATOM 745 N N . HIS A 1 93 ? -18.429 1.195 20.896 1.00 97.75 93 HIS A N 1
ATOM 746 C CA . HIS A 1 93 ? -18.890 0.212 19.914 1.00 97.75 93 HIS A CA 1
ATOM 747 C C . HIS A 1 93 ? -18.091 -1.106 19.946 1.00 97.75 93 HIS A C 1
ATOM 749 O O . HIS A 1 93 ? -18.238 -1.935 19.052 1.00 97.75 93 HIS A O 1
ATOM 755 N N . GLY A 1 94 ? -17.260 -1.327 20.972 1.00 97.31 94 GLY A N 1
ATOM 756 C CA . GLY A 1 94 ? -16.554 -2.595 21.189 1.00 97.31 94 GLY A CA 1
ATOM 757 C C . GLY A 1 94 ? -15.225 -2.748 20.441 1.00 97.31 94 GLY A C 1
ATOM 758 O O . GLY A 1 94 ? -14.641 -3.829 20.473 1.00 97.31 94 GLY A O 1
ATOM 759 N N . VAL A 1 95 ? -14.716 -1.693 19.799 1.00 97.88 95 VAL A N 1
ATOM 760 C CA . VAL A 1 95 ? -13.407 -1.720 19.129 1.00 97.88 95 VAL A CA 1
ATOM 761 C C . VAL A 1 95 ? -12.279 -1.733 20.158 1.00 97.88 95 VAL A C 1
ATOM 763 O O . VAL A 1 95 ? -12.258 -0.939 21.105 1.00 97.88 95 VAL A O 1
ATOM 766 N N . SER A 1 96 ? -11.289 -2.597 19.938 1.00 97.00 96 SER A N 1
ATOM 767 C CA . SER A 1 96 ? -10.101 -2.680 20.787 1.00 97.00 96 SER A CA 1
ATOM 768 C C . SER A 1 96 ? -9.120 -1.548 20.476 1.00 97.00 96 SER A C 1
ATOM 770 O O . SER A 1 96 ? -8.416 -1.582 19.467 1.00 97.00 96 SER A O 1
ATOM 772 N N . VAL A 1 97 ? -9.048 -0.550 21.359 1.00 97.50 97 VAL A N 1
ATOM 773 C CA . VAL A 1 97 ? -8.085 0.560 21.258 1.00 97.50 97 VAL A CA 1
ATOM 774 C C . VAL A 1 97 ? -6.852 0.262 22.107 1.00 97.50 97 VAL A C 1
ATOM 776 O O . VAL A 1 97 ? -6.927 0.238 23.336 1.00 97.50 97 VAL A O 1
ATOM 779 N N . ILE A 1 98 ?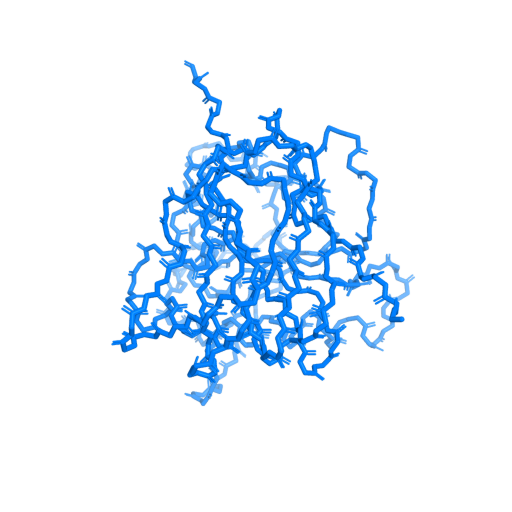 -5.722 0.036 21.445 1.00 96.19 98 ILE A N 1
ATOM 780 C CA . ILE A 1 98 ? -4.470 -0.440 22.031 1.00 96.19 98 ILE A CA 1
ATOM 781 C C . ILE A 1 98 ? -3.436 0.685 21.975 1.00 96.19 98 ILE A C 1
ATOM 783 O O . ILE A 1 98 ? -2.965 1.071 20.908 1.00 96.19 98 ILE A O 1
ATOM 787 N N . HIS A 1 99 ? -3.065 1.203 23.142 1.00 96.19 99 HIS A N 1
ATOM 788 C CA . HIS A 1 99 ? -1.972 2.162 23.249 1.00 96.19 99 HIS A CA 1
ATOM 789 C C . HIS A 1 99 ? -0.625 1.432 23.210 1.00 96.19 99 HIS A C 1
ATOM 791 O O . HIS A 1 99 ? -0.385 0.514 23.997 1.00 96.19 99 HIS A O 1
ATOM 797 N N . ASN A 1 100 ? 0.262 1.862 22.320 1.00 91.69 100 ASN A N 1
ATOM 798 C CA . ASN A 1 100 ? 1.616 1.354 22.177 1.00 91.69 100 ASN A CA 1
ATOM 799 C C . ASN A 1 100 ? 2.607 2.526 22.181 1.00 91.69 100 ASN A C 1
ATOM 801 O O . ASN A 1 100 ? 2.747 3.259 21.201 1.00 91.69 100 ASN A O 1
ATOM 805 N N . SER A 1 101 ? 3.315 2.651 23.304 1.00 89.19 101 SER A N 1
ATOM 806 C CA . SER A 1 101 ? 4.230 3.750 23.608 1.00 89.19 101 SER A CA 1
ATOM 807 C C . SER A 1 101 ? 5.608 3.638 22.947 1.00 89.19 101 SER A C 1
ATOM 809 O O . SER A 1 101 ? 6.477 4.449 23.260 1.00 89.19 101 SER A O 1
ATOM 811 N N . ASP A 1 102 ? 5.858 2.637 22.095 1.00 90.38 102 ASP A N 1
ATOM 812 C CA . ASP A 1 102 ? 7.127 2.516 21.372 1.00 90.38 102 ASP A CA 1
ATOM 813 C C . ASP A 1 102 ? 7.340 3.722 20.445 1.00 90.38 102 ASP A C 1
ATOM 815 O O . ASP A 1 102 ? 6.572 3.948 19.512 1.00 90.38 102 ASP A O 1
ATOM 819 N N . GLN A 1 103 ? 8.398 4.485 20.714 1.00 85.94 103 GLN A N 1
ATOM 820 C CA . GLN A 1 103 ? 8.783 5.684 19.965 1.00 85.94 103 GLN A CA 1
ATOM 821 C C . GLN A 1 103 ? 9.770 5.384 18.827 1.00 85.94 103 GLN A C 1
ATOM 823 O O . GLN A 1 103 ? 10.089 6.262 18.030 1.00 85.94 103 GLN A O 1
ATOM 828 N N . TYR A 1 104 ? 10.274 4.150 18.743 1.00 86.19 104 TYR A N 1
ATOM 829 C CA . TYR A 1 104 ? 11.215 3.725 17.705 1.00 86.19 104 TYR A CA 1
ATOM 830 C C . TYR A 1 104 ? 10.520 3.042 16.526 1.00 86.19 104 TYR A C 1
ATOM 832 O O . TYR A 1 104 ? 11.176 2.676 15.550 1.00 86.19 104 TYR A O 1
ATOM 840 N N . SER A 1 105 ? 9.199 2.873 16.593 1.00 85.62 105 SER A N 1
ATOM 841 C CA . SER A 1 105 ? 8.391 2.361 15.497 1.00 85.62 105 SER A CA 1
ATOM 842 C C . SER A 1 105 ? 7.212 3.283 15.211 1.00 85.62 105 SER A C 1
ATOM 844 O O . SER A 1 105 ? 6.600 3.856 16.104 1.00 85.62 105 SER A O 1
ATOM 846 N N . THR A 1 106 ? 6.886 3.445 13.934 1.00 89.00 106 THR A N 1
ATOM 847 C CA . THR A 1 106 ? 5.701 4.209 13.505 1.00 89.00 106 THR A CA 1
ATOM 848 C C . THR A 1 106 ? 4.418 3.426 13.761 1.00 89.00 106 THR A C 1
ATOM 850 O O . THR A 1 106 ? 4.457 2.193 13.770 1.00 89.00 106 THR A O 1
ATOM 853 N N . ASP A 1 107 ? 3.263 4.080 13.751 1.00 91.19 107 ASP A N 1
ATOM 854 C CA . ASP A 1 107 ? 1.979 3.383 13.916 1.00 91.19 107 ASP A CA 1
ATOM 855 C C . ASP A 1 107 ? 1.654 2.410 12.782 1.00 91.19 107 ASP A C 1
ATOM 857 O O . ASP A 1 107 ? 0.969 1.410 13.009 1.00 91.19 107 ASP A O 1
ATOM 861 N N . PHE A 1 108 ? 2.235 2.604 11.593 1.00 93.12 108 PHE A N 1
ATOM 862 C CA . PHE A 1 108 ? 2.170 1.597 10.535 1.00 93.12 108 PHE A CA 1
ATOM 863 C C . PHE A 1 108 ? 2.881 0.290 10.947 1.00 93.12 108 PHE A C 1
ATOM 865 O O . PHE A 1 108 ? 2.281 -0.781 10.882 1.00 93.12 108 PHE A O 1
ATOM 872 N N . MET A 1 109 ? 4.115 0.369 11.475 1.00 90.38 109 MET A N 1
ATOM 873 C CA . MET A 1 109 ? 4.843 -0.789 12.042 1.00 90.38 109 MET A CA 1
ATOM 874 C C . MET A 1 109 ? 4.032 -1.484 13.127 1.00 90.38 109 MET A C 1
ATOM 876 O O . MET A 1 109 ? 3.894 -2.707 13.103 1.00 90.38 109 MET A O 1
ATOM 880 N N . LYS A 1 110 ? 3.495 -0.706 14.071 1.00 92.81 110 LYS A N 1
ATOM 881 C CA . LYS A 1 110 ? 2.706 -1.225 15.192 1.00 92.81 110 LYS A CA 1
ATOM 882 C C . LYS A 1 110 ? 1.465 -1.972 14.686 1.00 92.81 110 LYS A C 1
ATOM 884 O O . LYS A 1 110 ? 1.197 -3.078 15.144 1.00 92.81 110 LYS A O 1
ATOM 889 N N . SER A 1 111 ? 0.775 -1.423 13.686 1.00 94.31 111 SER A N 1
ATOM 890 C CA . SER A 1 111 ? -0.416 -2.033 13.074 1.00 94.31 111 SER A CA 1
ATOM 891 C C . SER A 1 111 ? -0.107 -3.338 12.339 1.00 94.31 111 SER A C 1
ATOM 893 O O . SER A 1 111 ? -0.815 -4.329 12.514 1.00 94.31 111 SER A O 1
ATOM 895 N N . VAL A 1 112 ? 0.978 -3.371 11.558 1.00 91.31 112 VAL A N 1
ATOM 896 C CA . VAL A 1 112 ? 1.430 -4.586 10.860 1.00 91.31 112 VAL A CA 1
ATOM 897 C C . VAL A 1 112 ? 1.828 -5.678 11.856 1.00 91.31 112 VAL A C 1
ATOM 899 O O . VAL A 1 112 ? 1.440 -6.833 11.682 1.00 91.31 112 VAL A O 1
ATOM 902 N N . ARG A 1 113 ? 2.567 -5.329 12.919 1.00 89.44 113 ARG A N 1
ATOM 903 C CA . ARG A 1 113 ? 2.938 -6.277 13.984 1.00 89.44 113 ARG A CA 1
ATOM 904 C C . ARG A 1 113 ? 1.707 -6.834 14.689 1.00 89.44 113 ARG A C 1
ATOM 906 O O . ARG A 1 113 ? 1.610 -8.046 14.835 1.00 89.44 113 ARG A O 1
ATOM 913 N N . LEU A 1 114 ? 0.741 -5.981 15.031 1.00 90.56 114 LEU A N 1
ATOM 914 C CA . LEU A 1 114 ? -0.506 -6.408 15.665 1.00 90.56 114 LEU A CA 1
ATOM 915 C C . LEU A 1 114 ? -1.270 -7.419 14.797 1.00 90.56 114 LEU A C 1
ATOM 917 O O . LEU A 1 114 ? -1.693 -8.457 15.302 1.00 90.56 114 LEU A O 1
ATOM 921 N N . LEU A 1 115 ? -1.406 -7.161 13.491 1.00 88.75 115 LEU A N 1
ATOM 922 C CA . LEU A 1 115 ? -2.037 -8.107 12.561 1.00 88.75 115 LEU A CA 1
ATOM 923 C C . LEU A 1 115 ? -1.320 -9.467 12.543 1.00 88.75 115 LEU A C 1
ATOM 925 O O . LEU A 1 115 ? -1.979 -10.506 12.564 1.00 88.75 115 LEU A O 1
ATOM 929 N N . LYS A 1 116 ? 0.018 -9.468 12.553 1.00 84.19 116 LYS A N 1
ATOM 930 C CA . LYS A 1 116 ? 0.836 -10.694 12.582 1.00 84.19 116 LYS A CA 1
ATOM 931 C C . LYS A 1 116 ? 0.718 -11.451 13.904 1.00 84.19 116 LYS A C 1
ATOM 933 O O . LYS A 1 116 ? 0.585 -12.670 13.908 1.00 84.19 116 LYS A O 1
ATOM 938 N N . GLU A 1 117 ? 0.735 -10.749 15.032 1.00 85.31 117 GLU A N 1
ATOM 939 C CA . GLU A 1 117 ? 0.567 -11.354 16.358 1.00 85.31 117 GLU A CA 1
ATOM 940 C C . GLU A 1 117 ? -0.810 -12.007 16.502 1.00 85.31 117 GLU A C 1
ATOM 942 O O . GLU A 1 117 ? -0.920 -13.124 17.010 1.00 85.31 117 GLU A O 1
ATOM 947 N N . LYS A 1 118 ? -1.863 -11.344 16.010 1.00 80.69 118 LYS A N 1
ATOM 948 C CA . LYS A 1 118 ? -3.221 -11.899 16.001 1.00 80.69 118 LYS A CA 1
ATOM 949 C C . LYS A 1 118 ? -3.362 -13.101 15.072 1.00 80.69 118 LYS A C 1
ATOM 951 O O . LYS A 1 118 ? -4.065 -14.040 15.433 1.00 80.69 118 LYS A O 1
ATOM 956 N N . HIS A 1 119 ? -2.640 -13.123 13.952 1.00 74.38 119 HIS A N 1
ATOM 957 C CA . HIS A 1 119 ? -2.546 -14.305 13.094 1.00 74.38 119 HIS A CA 1
ATOM 958 C C . HIS A 1 119 ? -1.898 -15.501 13.803 1.00 74.38 119 HIS A C 1
ATOM 960 O O . HIS A 1 119 ? -2.457 -16.595 13.811 1.00 74.38 119 HIS A O 1
ATOM 966 N N . ASN A 1 120 ? -0.746 -15.290 14.445 1.00 70.44 120 ASN A N 1
ATOM 967 C CA . ASN A 1 120 ? 0.051 -16.374 15.026 1.00 70.44 120 ASN A CA 1
ATOM 968 C C . ASN A 1 120 ? -0.543 -16.965 16.315 1.00 70.44 120 ASN A C 1
ATOM 970 O O . ASN A 1 120 ? -0.306 -18.133 16.614 1.00 70.44 120 ASN A O 1
ATOM 974 N N . ASN A 1 121 ? -1.300 -16.180 17.087 1.00 67.38 121 ASN A N 1
ATOM 975 C CA . ASN A 1 121 ? -1.812 -16.601 18.396 1.00 67.38 121 ASN A CA 1
ATOM 976 C C . ASN A 1 121 ? -3.068 -17.492 1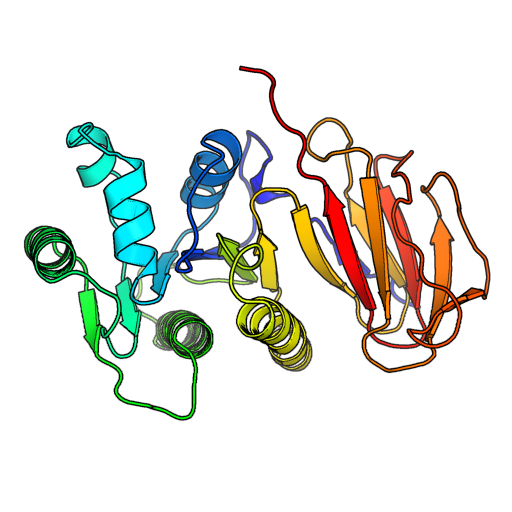8.341 1.00 67.38 121 ASN A C 1
ATOM 978 O O . ASN A 1 121 ? -3.534 -17.928 19.390 1.00 67.38 121 ASN A O 1
ATOM 982 N N . GLY A 1 122 ? -3.588 -17.814 17.151 1.00 55.94 122 GLY A N 1
ATOM 983 C CA . GLY A 1 122 ? -4.558 -18.899 16.985 1.00 55.94 122 GLY A CA 1
ATOM 984 C C . GLY A 1 122 ? -5.893 -18.708 17.711 1.00 55.94 122 GLY A C 1
ATOM 985 O O . GLY A 1 122 ? -6.486 -19.700 18.137 1.00 55.94 122 GLY A O 1
ATOM 986 N N . ASP A 1 123 ? -6.396 -17.473 17.842 1.00 50.06 123 ASP A N 1
ATOM 987 C CA . ASP A 1 123 ? -7.810 -17.270 18.177 1.00 50.06 123 ASP A CA 1
ATOM 988 C C . ASP A 1 123 ? -8.637 -18.042 17.123 1.00 50.06 123 ASP A C 1
ATOM 990 O O . ASP A 1 123 ? -8.569 -17.743 15.931 1.00 50.06 123 ASP A O 1
ATOM 994 N N . ASN A 1 124 ? -9.333 -19.101 17.563 1.00 42.53 124 ASN A N 1
ATOM 995 C CA . ASN A 1 124 ? -9.929 -20.207 16.782 1.00 42.53 124 ASN A CA 1
ATOM 996 C C . ASN A 1 124 ? -11.042 -19.812 15.769 1.00 42.53 124 ASN A C 1
ATOM 998 O O . ASN A 1 124 ? -11.900 -20.630 15.442 1.00 42.53 124 ASN A O 1
ATOM 1002 N N . GLU A 1 125 ? -11.049 -18.586 15.244 1.00 45.78 125 GLU A N 1
ATOM 1003 C CA . GLU A 1 125 ? -12.048 -18.063 14.300 1.00 45.78 125 GLU A CA 1
ATOM 1004 C C . GLU A 1 125 ? -11.485 -17.713 12.907 1.00 45.78 125 GLU A C 1
ATOM 1006 O O . GLU A 1 125 ? -12.078 -16.913 12.185 1.00 45.78 125 GLU A O 1
ATOM 1011 N N . GLY A 1 126 ? -10.372 -18.325 12.483 1.00 41.56 126 GLY A N 1
ATOM 1012 C CA . GLY A 1 126 ? -10.024 -18.434 11.053 1.00 41.56 126 GLY A CA 1
ATOM 1013 C C .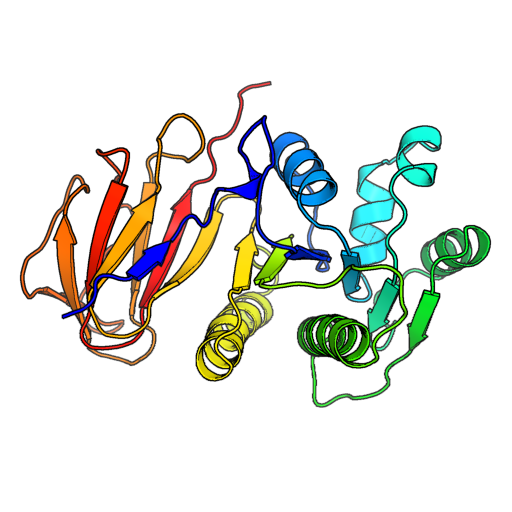 GLY A 1 126 ? -9.956 -17.108 10.281 1.00 41.56 126 GLY A C 1
ATOM 1014 O O . GLY A 1 126 ? -10.500 -16.989 9.178 1.00 41.56 126 GLY A O 1
ATOM 1015 N N . LYS A 1 127 ? -9.309 -16.100 10.863 1.00 47.66 127 LYS A N 1
ATOM 1016 C CA . LYS A 1 127 ? -8.987 -14.836 10.194 1.00 47.66 127 LYS A CA 1
ATOM 1017 C C . LYS A 1 127 ? -7.474 -14.622 10.253 1.00 47.66 127 LYS A C 1
ATOM 1019 O O . LYS A 1 127 ? -6.794 -15.275 11.030 1.00 47.66 127 LYS A O 1
ATOM 1024 N N . TYR A 1 128 ? -6.980 -13.669 9.472 1.00 55.34 128 TYR A N 1
ATOM 1025 C CA . TYR A 1 128 ? -5.598 -13.167 9.423 1.00 55.34 128 TYR A CA 1
ATOM 1026 C C . TYR A 1 128 ? -4.672 -13.904 8.444 1.00 55.34 128 TYR A C 1
ATOM 1028 O O . TYR A 1 128 ? -4.868 -15.066 8.123 1.00 55.34 128 TYR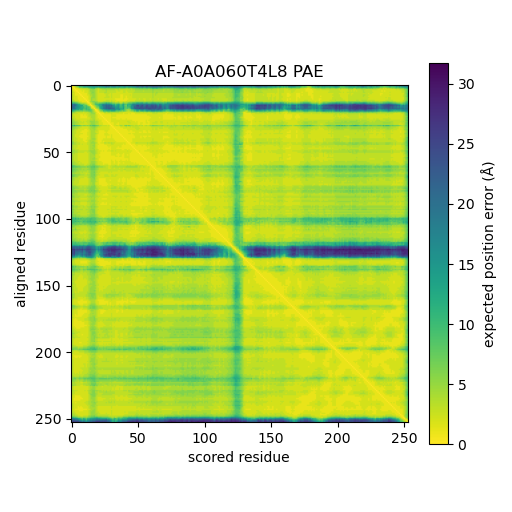 A O 1
ATOM 1036 N N . ALA A 1 129 ? -3.698 -13.174 7.916 1.00 57.66 129 ALA A N 1
ATOM 1037 C CA . ALA A 1 129 ? -3.707 -12.842 6.503 1.00 57.66 129 ALA A CA 1
ATOM 1038 C C . ALA A 1 129 ? -2.415 -13.215 5.746 1.00 57.66 129 ALA A C 1
ATOM 1040 O O . ALA A 1 129 ? -1.327 -12.891 6.210 1.00 57.66 129 ALA A O 1
ATOM 1041 N N . ASP A 1 130 ? -2.538 -13.792 4.546 1.00 69.56 130 ASP A N 1
ATOM 1042 C CA . ASP A 1 130 ? -1.447 -14.027 3.586 1.00 69.56 130 ASP A CA 1
ATOM 1043 C C . ASP A 1 130 ? -0.813 -12.718 3.064 1.00 69.56 130 ASP A C 1
ATOM 1045 O O . ASP A 1 130 ? 0.269 -12.736 2.470 1.00 69.56 130 ASP A O 1
ATOM 1049 N N . GLY A 1 131 ? -1.497 -11.582 3.242 1.00 88.31 131 GLY A N 1
ATOM 1050 C CA . GLY A 1 131 ? -1.030 -10.272 2.801 1.00 88.31 131 GLY A CA 1
ATOM 1051 C C . GLY A 1 131 ? -1.669 -9.095 3.539 1.00 88.31 131 GLY A C 1
ATOM 1052 O O . GLY A 1 131 ? -2.611 -9.227 4.321 1.00 88.31 131 GLY A O 1
ATOM 1053 N N . ILE A 1 132 ? -1.134 -7.906 3.303 1.00 93.12 132 ILE A N 1
ATOM 1054 C CA . ILE A 1 132 ? -1.559 -6.656 3.926 1.00 93.12 132 ILE A CA 1
ATOM 1055 C C . ILE A 1 132 ? -1.882 -5.654 2.825 1.00 93.12 132 ILE A C 1
ATOM 1057 O O . ILE A 1 132 ? -1.124 -5.491 1.870 1.00 93.12 132 ILE A O 1
ATOM 1061 N N . LEU A 1 133 ? -3.003 -4.959 2.978 1.00 95.50 133 LEU A N 1
ATOM 1062 C CA . LEU A 1 133 ? -3.375 -3.811 2.166 1.00 95.50 133 LEU A CA 1
ATOM 1063 C C . LEU A 1 133 ? -3.345 -2.575 3.064 1.00 95.50 133 LEU A C 1
ATOM 1065 O O . LEU A 1 133 ? -4.039 -2.527 4.076 1.00 95.50 133 LEU A O 1
ATOM 1069 N N . ALA A 1 134 ? -2.530 -1.583 2.715 1.00 97.19 134 ALA A N 1
ATOM 1070 C CA . ALA A 1 134 ? -2.412 -0.337 3.465 1.00 97.19 134 ALA A CA 1
ATOM 1071 C C . ALA A 1 134 ? -3.065 0.816 2.692 1.00 97.19 134 ALA A C 1
ATOM 1073 O O . ALA A 1 134 ? -2.522 1.268 1.684 1.00 97.19 134 ALA A O 1
ATOM 1074 N N . LEU A 1 135 ? -4.216 1.296 3.169 1.00 97.00 135 LEU A N 1
ATOM 1075 C CA . LEU A 1 135 ? -4.891 2.483 2.638 1.00 97.00 135 LEU A CA 1
ATOM 1076 C C . LEU A 1 135 ? -4.272 3.755 3.225 1.00 97.00 135 LEU A C 1
ATOM 1078 O O . LEU A 1 135 ? -4.024 3.836 4.430 1.00 97.00 135 LEU A O 1
ATOM 1082 N N . GLY A 1 136 ? -4.076 4.769 2.383 1.00 94.44 136 GLY A N 1
ATOM 1083 C CA . GLY A 1 136 ? -3.510 6.054 2.798 1.00 94.44 136 GLY A CA 1
ATOM 1084 C C . GLY A 1 136 ? -1.988 6.022 2.955 1.00 94.44 136 GLY A C 1
ATOM 1085 O O . GLY A 1 136 ? -1.427 6.776 3.747 1.00 94.44 136 GLY A O 1
ATOM 1086 N N . ALA A 1 137 ? -1.312 5.129 2.228 1.00 89.44 137 ALA A N 1
ATOM 1087 C CA . ALA A 1 137 ? 0.124 4.887 2.372 1.00 89.44 137 ALA A CA 1
ATOM 1088 C C . ALA A 1 137 ? 1.023 6.020 1.857 1.00 89.44 137 ALA A C 1
ATOM 1090 O O . ALA A 1 137 ? 2.178 6.122 2.276 1.00 89.44 137 ALA A O 1
ATOM 1091 N N . MET A 1 138 ? 0.517 6.853 0.947 1.00 90.19 138 MET A N 1
ATOM 1092 C CA . MET A 1 138 ? 1.235 7.974 0.334 1.00 90.19 138 MET A CA 1
ATOM 1093 C C . MET A 1 138 ? 0.262 9.135 0.083 1.00 90.19 138 MET A C 1
ATOM 1095 O O . MET A 1 138 ? -0.944 8.911 0.004 1.00 90.19 138 MET A O 1
ATOM 1099 N N . GLY A 1 139 ? 0.782 10.361 -0.057 1.00 84.69 139 GLY A N 1
ATOM 1100 C CA . GLY A 1 139 ? -0.013 11.563 -0.381 1.00 84.69 139 GLY A CA 1
ATOM 1101 C C . GLY A 1 139 ? 0.070 12.702 0.644 1.00 84.69 139 GLY A C 1
ATOM 1102 O O . GLY A 1 139 ? -0.367 13.813 0.364 1.00 84.69 139 GLY A O 1
ATOM 1103 N N . GLY A 1 140 ? 0.677 12.449 1.807 1.00 89.12 140 GLY A N 1
ATOM 1104 C CA . GLY A 1 140 ? 0.890 13.446 2.856 1.00 89.12 140 GLY A CA 1
ATOM 1105 C C . GLY A 1 140 ? 2.350 13.884 2.975 1.00 89.12 140 GLY A C 1
ATOM 1106 O O . GLY A 1 140 ? 3.018 14.227 2.002 1.00 89.12 140 GLY A O 1
ATOM 1107 N N . ARG A 1 141 ? 2.861 13.853 4.209 1.00 91.69 141 ARG A N 1
ATOM 1108 C CA . ARG A 1 141 ? 4.276 14.092 4.515 1.00 91.69 141 ARG A CA 1
ATOM 1109 C C . ARG A 1 141 ? 5.188 13.178 3.684 1.00 91.69 141 ARG A C 1
ATOM 1111 O O . ARG A 1 141 ? 4.986 11.963 3.628 1.00 91.69 141 ARG A O 1
ATOM 1118 N N . VAL A 1 142 ? 6.212 13.763 3.065 1.00 94.56 142 VAL A N 1
ATOM 1119 C CA . VAL A 1 142 ? 7.141 13.040 2.178 1.00 94.56 142 VAL A CA 1
ATOM 1120 C C . VAL A 1 142 ? 7.892 11.946 2.936 1.00 94.56 142 VAL A C 1
ATOM 1122 O O . VAL A 1 142 ? 7.972 10.818 2.459 1.00 94.56 142 VAL A O 1
ATOM 1125 N N . ASP A 1 143 ? 8.374 12.241 4.144 1.00 93.69 143 ASP A N 1
ATOM 1126 C CA . ASP A 1 143 ? 9.081 11.280 4.995 1.00 93.69 143 ASP A CA 1
ATOM 1127 C C . ASP A 1 143 ? 8.215 10.059 5.346 1.00 93.69 143 ASP A C 1
ATOM 1129 O O . ASP A 1 143 ? 8.702 8.933 5.316 1.00 93.69 143 ASP A O 1
ATOM 1133 N N . GLN A 1 144 ? 6.911 10.255 5.566 1.00 92.62 144 GLN A N 1
ATOM 1134 C CA . GLN A 1 144 ? 5.962 9.161 5.807 1.00 92.62 144 GLN A CA 1
ATOM 1135 C C . GLN A 1 144 ? 5.736 8.302 4.556 1.00 92.62 144 GLN A C 1
ATOM 1137 O O . GLN A 1 144 ? 5.610 7.085 4.657 1.00 92.62 144 GLN A O 1
ATOM 1142 N N . SER A 1 145 ? 5.748 8.906 3.363 1.00 94.25 145 SER A N 1
ATOM 1143 C CA . SER A 1 145 ? 5.637 8.153 2.104 1.00 94.25 145 SER A CA 1
ATOM 1144 C C . SER A 1 145 ? 6.859 7.250 1.892 1.00 94.25 145 SER A C 1
ATOM 1146 O O . SER A 1 145 ? 6.714 6.072 1.569 1.00 94.25 145 SER A O 1
ATOM 1148 N N . PHE A 1 146 ? 8.067 7.765 2.150 1.00 94.75 146 PHE A N 1
ATOM 1149 C CA . PHE A 1 146 ? 9.286 6.949 2.127 1.00 94.75 146 PHE A CA 1
ATOM 1150 C C . PHE A 1 146 ? 9.306 5.891 3.228 1.00 94.75 146 PHE A C 1
ATOM 1152 O O . PHE A 1 146 ? 9.808 4.792 3.002 1.00 94.75 146 PHE A O 1
ATOM 1159 N N . HIS A 1 147 ? 8.713 6.172 4.387 1.00 93.19 147 HIS A N 1
ATOM 1160 C CA . HIS A 1 147 ? 8.546 5.174 5.436 1.00 93.19 147 HIS A CA 1
ATOM 1161 C C . HIS A 1 147 ? 7.622 4.022 5.011 1.00 93.19 147 HIS A C 1
ATOM 1163 O O . HIS A 1 147 ? 7.931 2.858 5.261 1.00 93.19 147 HIS A O 1
ATOM 1169 N N . SER A 1 148 ? 6.533 4.305 4.293 1.00 95.38 148 SER A N 1
ATOM 1170 C CA . SER A 1 148 ? 5.690 3.262 3.692 1.00 95.38 148 SER A CA 1
ATOM 1171 C C . SER A 1 148 ? 6.453 2.425 2.654 1.00 95.38 148 SER A C 1
ATOM 1173 O O . SER A 1 148 ? 6.308 1.204 2.620 1.00 95.38 148 SER A O 1
ATOM 1175 N N . ILE A 1 149 ? 7.319 3.044 1.842 1.00 95.12 149 ILE A N 1
ATOM 1176 C CA . ILE A 1 149 ? 8.195 2.320 0.900 1.00 95.12 149 ILE A CA 1
ATOM 1177 C C . ILE A 1 149 ? 9.228 1.467 1.653 1.00 95.12 149 ILE A C 1
ATOM 1179 O O . ILE A 1 149 ? 9.475 0.321 1.284 1.00 95.12 149 ILE A O 1
ATOM 1183 N N . HIS A 1 150 ? 9.797 1.976 2.745 1.00 93.19 150 HIS A N 1
ATOM 1184 C CA . HIS A 1 150 ? 10.674 1.197 3.617 1.00 93.19 150 HIS A CA 1
ATOM 1185 C C . HIS A 1 150 ? 9.955 -0.047 4.170 1.00 93.19 150 HIS A C 1
ATOM 1187 O O . HIS A 1 150 ? 10.529 -1.134 4.213 1.00 93.19 150 HIS A O 1
ATOM 1193 N N . HIS A 1 151 ? 8.668 0.069 4.500 1.00 92.06 151 HIS A N 1
ATOM 1194 C CA . HIS A 1 151 ? 7.834 -1.061 4.920 1.00 92.06 151 HIS A CA 1
ATOM 1195 C C . HIS A 1 151 ? 7.603 -2.128 3.866 1.00 92.06 151 HIS A C 1
ATOM 1197 O O . HIS A 1 151 ? 7.564 -3.313 4.204 1.00 92.06 151 HIS A O 1
ATOM 1203 N N . LEU A 1 152 ? 7.456 -1.734 2.600 1.00 93.06 152 LEU A N 1
ATOM 1204 C CA . LEU A 1 152 ? 7.421 -2.688 1.492 1.00 93.06 152 LEU A CA 1
ATOM 1205 C C . LEU A 1 152 ? 8.685 -3.546 1.479 1.00 93.06 152 LEU A C 1
ATOM 1207 O O . LEU A 1 152 ? 8.598 -4.761 1.315 1.00 93.06 152 LEU A O 1
ATOM 1211 N N . TYR A 1 153 ? 9.841 -2.924 1.713 1.00 91.25 153 TYR A N 1
ATOM 1212 C CA . TYR A 1 153 ? 11.119 -3.621 1.774 1.00 91.25 153 TYR A CA 1
ATOM 1213 C C . TYR A 1 153 ? 11.187 -4.612 2.945 1.00 91.25 153 TYR A C 1
ATOM 1215 O O . TYR A 1 153 ? 11.491 -5.785 2.737 1.00 91.25 153 TYR A O 1
ATOM 1223 N N . LEU A 1 154 ? 10.829 -4.177 4.159 1.00 89.94 154 LEU A N 1
ATOM 1224 C CA . LEU A 1 154 ? 10.788 -5.056 5.336 1.00 89.94 154 LEU A CA 1
ATOM 1225 C C . LEU A 1 154 ? 9.816 -6.230 5.140 1.00 89.94 154 LEU A C 1
ATOM 1227 O O . LEU A 1 154 ? 10.153 -7.377 5.424 1.00 89.94 154 LEU A O 1
ATOM 1231 N N . SER A 1 155 ? 8.625 -5.957 4.603 1.00 89.12 155 SER A N 1
ATOM 1232 C CA . SER A 1 155 ? 7.613 -6.989 4.344 1.00 89.12 155 SER A CA 1
ATOM 1233 C C . SER A 1 155 ? 8.099 -8.003 3.313 1.00 89.12 155 SER A C 1
ATOM 1235 O O . SER A 1 155 ? 7.904 -9.202 3.494 1.00 89.12 155 SER A O 1
ATOM 1237 N N . HIS A 1 156 ? 8.801 -7.544 2.274 1.00 88.31 156 HIS A N 1
ATOM 1238 C CA . HIS A 1 156 ? 9.405 -8.421 1.279 1.00 88.31 156 HIS A CA 1
ATOM 1239 C C . HIS A 1 156 ? 10.460 -9.358 1.877 1.00 88.31 156 HIS A C 1
ATOM 1241 O O . HIS A 1 156 ? 10.443 -10.547 1.568 1.00 88.31 156 HIS A O 1
ATOM 1247 N N . GLN A 1 157 ? 11.331 -8.862 2.764 1.00 87.12 157 GLN A N 1
ATOM 1248 C CA . GLN A 1 157 ? 12.328 -9.694 3.456 1.00 87.12 157 GLN A CA 1
ATOM 1249 C C . GLN A 1 157 ? 11.685 -10.788 4.321 1.00 87.12 157 GLN A C 1
ATOM 1251 O O . GLN A 1 157 ? 12.246 -11.870 4.476 1.00 87.12 157 GLN A O 1
ATOM 1256 N N . GLU A 1 158 ? 10.493 -10.521 4.849 1.00 85.12 158 GLU A N 1
ATOM 1257 C CA . GLU A 1 158 ? 9.705 -11.468 5.640 1.00 85.12 158 GLU A CA 1
ATOM 1258 C C . GLU A 1 158 ? 8.756 -12.335 4.790 1.00 85.12 158 GLU A C 1
ATOM 1260 O O . GLU A 1 158 ? 7.969 -13.100 5.344 1.00 85.12 158 GLU A O 1
ATOM 1265 N N . ASN A 1 159 ? 8.821 -12.246 3.454 1.00 84.12 159 ASN A N 1
ATOM 1266 C CA . ASN A 1 159 ? 7.913 -12.915 2.511 1.00 84.12 159 ASN A CA 1
ATOM 1267 C C . ASN A 1 159 ? 6.421 -12.600 2.733 1.00 84.12 159 ASN A C 1
ATOM 1269 O O . ASN A 1 159 ? 5.554 -13.415 2.420 1.00 84.12 159 ASN A O 1
ATOM 1273 N N . VAL A 1 160 ? 6.115 -11.404 3.235 1.00 85.69 160 VAL A N 1
ATOM 1274 C CA . VAL A 1 160 ? 4.748 -10.907 3.410 1.00 85.69 160 VAL A CA 1
ATOM 1275 C C . VAL A 1 160 ? 4.381 -10.021 2.228 1.00 85.69 160 VAL A C 1
ATOM 1277 O O . VAL A 1 160 ? 5.082 -9.061 1.902 1.00 85.69 160 VAL A O 1
ATOM 1280 N N . GLU A 1 161 ? 3.260 -10.331 1.584 1.00 89.81 161 GLU A N 1
ATOM 1281 C CA . GLU A 1 161 ? 2.731 -9.503 0.507 1.00 89.81 161 GLU A CA 1
ATOM 1282 C C . GLU A 1 161 ? 2.139 -8.217 1.096 1.00 89.81 161 GLU A C 1
ATOM 1284 O O . GLU A 1 161 ? 1.167 -8.268 1.841 1.00 89.81 161 GLU A O 1
ATOM 1289 N N . LEU A 1 162 ? 2.726 -7.061 0.782 1.00 94.50 162 LEU A N 1
ATOM 1290 C CA . LEU A 1 162 ? 2.209 -5.752 1.179 1.00 94.50 162 LEU A CA 1
ATOM 1291 C C . LEU A 1 162 ? 1.858 -4.949 -0.075 1.00 94.50 162 LEU A C 1
ATOM 1293 O O . LEU A 1 162 ? 2.695 -4.757 -0.956 1.00 94.50 162 LEU A O 1
ATOM 1297 N N . VAL A 1 163 ? 0.619 -4.471 -0.128 1.00 96.62 163 VAL A N 1
ATOM 1298 C CA . VAL A 1 163 ? 0.102 -3.588 -1.171 1.00 96.62 163 VAL A CA 1
ATOM 1299 C C . VAL A 1 163 ? -0.149 -2.222 -0.550 1.00 96.62 163 VAL A C 1
ATOM 1301 O O . VAL A 1 163 ? -0.954 -2.086 0.373 1.00 96.62 163 VAL A O 1
ATOM 1304 N N . LEU A 1 164 ? 0.546 -1.203 -1.047 1.00 97.69 164 LEU A N 1
ATOM 1305 C CA . LEU A 1 164 ? 0.300 0.180 -0.658 1.00 97.69 164 LEU A CA 1
ATOM 1306 C C . LEU A 1 164 ? -0.731 0.787 -1.597 1.00 97.69 164 LEU A C 1
ATOM 1308 O O . LEU A 1 164 ? -0.573 0.730 -2.814 1.00 97.69 164 LEU A O 1
ATOM 1312 N N . VAL A 1 165 ? -1.752 1.413 -1.032 1.00 96.88 165 VAL A N 1
ATOM 1313 C CA . VAL A 1 165 ? -2.810 2.078 -1.782 1.00 96.88 165 VAL A CA 1
ATOM 1314 C C . VAL A 1 165 ? -2.866 3.534 -1.333 1.00 96.88 165 VAL A C 1
ATOM 1316 O O . VAL A 1 165 ? -3.034 3.846 -0.150 1.00 96.88 165 VAL A O 1
ATOM 1319 N N . SER A 1 166 ? -2.675 4.434 -2.288 1.00 93.00 166 SER A N 1
ATOM 1320 C CA . SER A 1 166 ? -2.863 5.876 -2.129 1.00 93.00 166 SER A CA 1
ATOM 1321 C C . SER A 1 166 ? -4.138 6.320 -2.852 1.00 93.00 166 SER A C 1
ATOM 1323 O O . SER A 1 166 ? -4.855 5.488 -3.404 1.00 93.00 166 SER A O 1
ATOM 1325 N N . SER A 1 167 ? -4.433 7.620 -2.856 1.00 89.06 167 SER A N 1
ATOM 1326 C CA . SER A 1 167 ? -5.588 8.167 -3.581 1.00 89.06 167 SER A CA 1
ATOM 1327 C C . SER A 1 167 ? -5.504 7.980 -5.101 1.00 89.06 167 SER A C 1
ATOM 1329 O O . SER A 1 167 ? -6.534 7.936 -5.764 1.00 89.06 167 SER A O 1
ATOM 1331 N N . GLU A 1 168 ? -4.295 7.870 -5.656 1.00 91.50 168 GLU A N 1
ATOM 1332 C CA . GLU A 1 168 ? -4.071 7.836 -7.108 1.00 91.50 168 GLU A CA 1
ATOM 1333 C C . GLU A 1 168 ? -3.422 6.537 -7.592 1.00 91.50 168 GLU A C 1
ATOM 1335 O O . GLU A 1 168 ? -3.430 6.261 -8.789 1.00 91.50 168 GLU A O 1
ATOM 1340 N N . SER A 1 169 ? -2.818 5.743 -6.703 1.00 95.12 169 SER A N 1
ATOM 1341 C CA . SER A 1 169 ? -1.986 4.614 -7.124 1.00 95.12 169 SER A CA 1
ATOM 1342 C C . SER A 1 169 ? -1.985 3.422 -6.177 1.00 95.12 169 SER A C 1
ATOM 1344 O O . SER A 1 169 ? -2.128 3.556 -4.958 1.00 95.12 169 SER A O 1
ATOM 1346 N N . ILE A 1 170 ? -1.754 2.251 -6.770 1.00 97.25 170 ILE A N 1
ATOM 1347 C CA . ILE A 1 170 ? -1.421 0.994 -6.104 1.00 97.25 170 ILE A CA 1
ATOM 1348 C 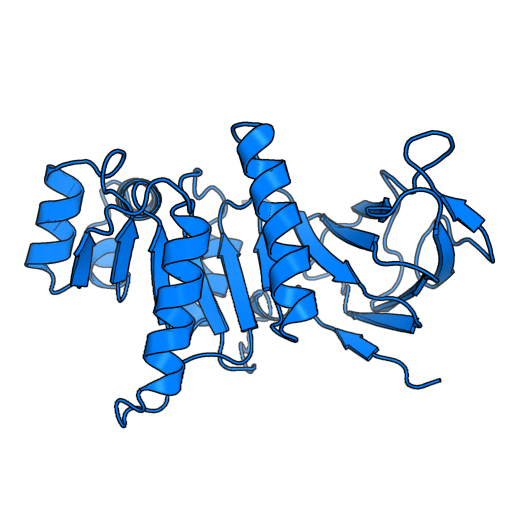C . ILE A 1 170 ? 0.070 0.735 -6.323 1.00 97.25 170 ILE A C 1
ATOM 1350 O O . ILE A 1 170 ? 0.551 0.798 -7.457 1.00 97.25 170 ILE A O 1
ATOM 1354 N N . SER A 1 171 ? 0.799 0.414 -5.256 1.00 98.00 171 SER A N 1
ATOM 1355 C CA . SER A 1 171 ? 2.239 0.165 -5.306 1.00 98.00 171 SER A CA 1
ATOM 1356 C C . SER A 1 171 ? 2.639 -1.112 -4.575 1.00 98.00 171 SER A C 1
ATOM 1358 O O . SER A 1 171 ? 2.152 -1.401 -3.480 1.00 98.00 171 SER A O 1
ATOM 1360 N N . VAL A 1 172 ? 3.573 -1.849 -5.172 1.00 97.62 172 VAL A N 1
ATOM 1361 C CA . VAL A 1 172 ? 4.120 -3.116 -4.666 1.00 97.62 172 VAL A CA 1
ATOM 1362 C C . VAL A 1 172 ? 5.622 -3.196 -4.919 1.00 97.62 172 VAL A C 1
ATOM 1364 O O . VAL A 1 172 ? 6.141 -2.582 -5.854 1.00 97.62 172 VAL A O 1
ATOM 1367 N N . LEU A 1 173 ? 6.328 -3.980 -4.103 1.00 97.38 173 LEU A N 1
ATOM 1368 C CA . LEU A 1 173 ? 7.736 -4.288 -4.337 1.00 97.38 173 LEU A CA 1
ATOM 1369 C C . LEU A 1 173 ? 7.881 -5.555 -5.180 1.00 97.38 173 LEU A C 1
ATOM 1371 O O . LEU A 1 173 ? 7.320 -6.606 -4.854 1.00 97.38 173 LEU A O 1
ATOM 1375 N N . LEU A 1 174 ? 8.698 -5.466 -6.222 1.00 96.75 174 LEU A N 1
ATOM 1376 C CA . LEU A 1 174 ? 9.144 -6.605 -7.010 1.00 96.75 174 LEU A CA 1
ATOM 1377 C C . LEU A 1 174 ? 10.580 -6.923 -6.601 1.00 96.75 174 LEU A C 1
ATOM 1379 O O . LEU A 1 174 ? 11.433 -6.044 -6.646 1.00 96.75 174 LEU A O 1
ATOM 1383 N N . GLY A 1 175 ? 10.830 -8.158 -6.167 1.00 95.12 175 GLY A N 1
ATOM 1384 C CA . GLY A 1 175 ? 12.188 -8.639 -5.907 1.00 95.12 175 GLY A CA 1
ATOM 1385 C C . GLY A 1 175 ? 12.903 -9.022 -7.203 1.00 95.12 175 GLY A C 1
ATOM 1386 O O . GLY A 1 175 ? 12.268 -9.124 -8.253 1.00 95.12 175 GLY A O 1
ATOM 1387 N N . ALA A 1 176 ? 14.207 -9.286 -7.106 1.00 95.75 176 ALA A N 1
ATOM 1388 C CA . ALA A 1 176 ? 15.012 -9.728 -8.241 1.00 95.75 176 ALA A CA 1
ATOM 1389 C C . ALA A 1 176 ? 14.436 -10.996 -8.905 1.00 95.75 176 ALA A C 1
ATOM 1391 O O . ALA A 1 176 ? 13.929 -11.902 -8.238 1.00 95.75 176 ALA A O 1
ATOM 1392 N N . GLY A 1 177 ? 14.552 -11.068 -10.228 1.00 97.19 177 GLY A N 1
ATOM 1393 C CA . GLY A 1 177 ? 13.948 -12.086 -11.076 1.00 97.19 177 GLY A CA 1
ATOM 1394 C C . GLY A 1 177 ? 12.776 -11.541 -11.887 1.00 97.19 177 GLY A C 1
ATOM 1395 O O . GLY A 1 177 ? 12.627 -10.333 -12.075 1.00 97.19 177 GLY A O 1
ATOM 1396 N N . LYS A 1 178 ? 11.950 -12.458 -12.401 1.00 98.25 178 LYS A N 1
ATOM 1397 C CA . LYS A 1 178 ? 10.851 -12.149 -13.317 1.00 98.25 178 LYS A CA 1
ATOM 1398 C C . LYS A 1 178 ? 9.501 -12.260 -12.627 1.00 98.25 178 LYS A C 1
ATOM 1400 O O . LYS A 1 178 ? 9.129 -13.329 -12.143 1.00 98.25 178 LYS A O 1
ATOM 1405 N N . THR A 1 179 ? 8.748 -11.167 -12.649 1.00 98.38 179 THR A N 1
ATOM 1406 C CA . THR A 1 179 ? 7.369 -11.106 -12.162 1.00 98.38 179 THR A CA 1
ATOM 1407 C C . THR A 1 179 ? 6.413 -10.812 -13.317 1.00 98.38 179 THR A C 1
ATOM 1409 O O . THR A 1 179 ? 6.716 -10.019 -14.211 1.00 98.38 179 THR A O 1
ATOM 1412 N N . ARG A 1 180 ? 5.254 -11.466 -13.310 1.00 98.44 180 ARG A N 1
ATOM 1413 C CA . ARG A 1 180 ? 4.082 -11.170 -14.131 1.00 98.44 180 ARG A CA 1
ATOM 1414 C C . ARG A 1 180 ? 2.983 -10.613 -13.240 1.00 98.44 180 ARG A C 1
ATOM 1416 O O . ARG A 1 180 ? 2.727 -11.140 -12.160 1.00 98.44 180 ARG A O 1
ATOM 1423 N N . ILE A 1 181 ? 2.386 -9.513 -13.674 1.00 98.19 181 ILE A N 1
ATOM 1424 C CA . ILE A 1 181 ? 1.501 -8.693 -12.853 1.00 98.19 181 ILE A CA 1
ATOM 1425 C C . ILE A 1 181 ? 0.210 -8.480 -13.623 1.00 98.19 181 ILE A C 1
ATOM 1427 O O . ILE A 1 181 ? 0.242 -7.959 -14.737 1.00 98.19 181 ILE A O 1
ATOM 1431 N N . ASN A 1 182 ? -0.914 -8.869 -13.028 1.00 96.88 182 ASN A N 1
ATOM 1432 C CA . ASN A 1 182 ? -2.229 -8.612 -13.603 1.00 96.88 182 ASN A CA 1
ATOM 1433 C C . ASN A 1 182 ? -2.543 -7.116 -13.524 1.00 96.88 182 ASN A C 1
ATOM 1435 O O . ASN A 1 182 ? -2.537 -6.518 -12.447 1.00 96.88 182 ASN A O 1
ATOM 1439 N N . THR A 1 183 ? -2.831 -6.525 -14.677 1.00 96.44 183 THR A N 1
ATOM 1440 C CA . THR A 1 183 ? -3.076 -5.092 -14.862 1.00 96.44 183 THR A CA 1
ATOM 1441 C C . THR A 1 183 ? -4.245 -4.838 -15.823 1.00 96.44 183 THR A C 1
ATOM 1443 O O . THR A 1 183 ? -4.100 -4.059 -16.768 1.00 96.44 183 THR A O 1
ATOM 1446 N N . PRO A 1 184 ? -5.416 -5.482 -15.644 1.00 94.75 184 PRO A N 1
ATOM 1447 C CA . PRO A 1 184 ? 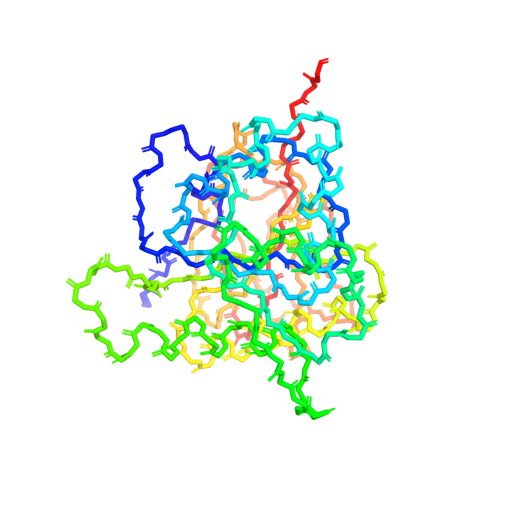-6.541 -5.260 -16.542 1.00 94.75 184 PRO A CA 1
ATOM 1448 C C . PRO A 1 184 ? -6.981 -3.796 -16.459 1.00 94.75 184 PRO A C 1
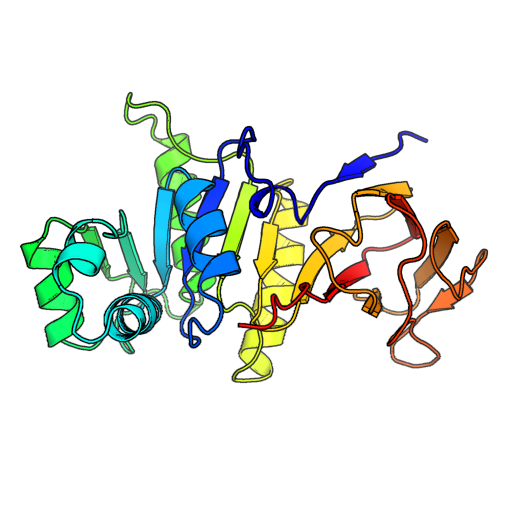ATOM 1450 O O . PRO A 1 184 ? -7.409 -3.319 -15.403 1.00 94.75 184 PRO A O 1
ATOM 1453 N N . LEU A 1 185 ? -6.925 -3.082 -17.586 1.00 94.25 185 LEU A N 1
ATOM 1454 C CA . LEU A 1 185 ? -7.276 -1.656 -17.651 1.00 94.25 185 LEU A CA 1
ATOM 1455 C C . LEU A 1 185 ? -8.746 -1.389 -17.297 1.00 94.25 185 LEU A C 1
ATOM 1457 O O . LEU A 1 185 ? -9.141 -0.243 -17.115 1.00 94.25 185 LEU A O 1
ATOM 1461 N N . THR A 1 186 ? -9.585 -2.421 -17.190 1.00 92.25 186 THR A N 1
ATOM 1462 C CA . THR A 1 186 ? -10.942 -2.310 -16.637 1.00 92.25 186 THR A CA 1
ATOM 1463 C C . THR A 1 186 ? -10.955 -1.976 -15.143 1.00 92.25 186 THR A C 1
ATOM 1465 O O . THR A 1 186 ? -11.954 -1.438 -14.677 1.00 92.25 186 THR A O 1
ATOM 1468 N N . LEU A 1 187 ? -9.878 -2.281 -14.407 1.00 91.00 187 LEU A N 1
ATOM 1469 C CA . LEU A 1 187 ? -9.740 -2.050 -12.962 1.00 91.00 187 LEU A CA 1
ATOM 1470 C C . LEU A 1 187 ? -8.704 -0.971 -12.627 1.00 91.00 187 LEU A C 1
ATOM 1472 O O . LEU A 1 187 ? -8.904 -0.205 -11.688 1.00 91.00 187 LEU A O 1
ATOM 1476 N N . VAL A 1 188 ? -7.603 -0.906 -13.378 1.00 94.94 188 VAL A N 1
ATOM 1477 C CA . VAL A 1 188 ? -6.492 0.026 -13.121 1.00 94.94 188 VAL A CA 1
ATOM 1478 C C . VAL A 1 188 ? -6.399 1.107 -14.196 1.00 94.94 188 VAL A C 1
ATOM 1480 O O . VAL A 1 188 ? -6.934 0.966 -15.298 1.00 94.94 188 VAL A O 1
ATOM 1483 N N . GLY A 1 189 ? -5.772 2.225 -13.846 1.00 95.75 189 GLY A N 1
ATOM 1484 C CA . GLY A 1 189 ? -5.469 3.319 -14.757 1.00 95.75 189 GLY A CA 1
ATOM 1485 C C . GLY A 1 189 ? -4.382 2.935 -15.758 1.00 95.75 189 GLY A C 1
ATOM 1486 O O . GLY A 1 189 ? -3.717 1.905 -15.633 1.00 95.75 189 GLY A O 1
ATOM 1487 N N . LYS A 1 190 ? -4.212 3.768 -16.787 1.00 96.88 190 LYS A N 1
ATOM 1488 C CA . LYS A 1 190 ? -3.234 3.497 -17.847 1.00 96.88 190 LYS A CA 1
ATOM 1489 C C . LYS A 1 190 ? -1.811 3.737 -17.349 1.00 96.88 190 LYS A C 1
ATOM 1491 O O . LYS A 1 190 ? -0.901 3.037 -17.780 1.00 96.88 190 LYS A O 1
ATOM 1496 N N . THR A 1 191 ? -1.613 4.728 -16.484 1.00 98.06 191 THR A N 1
ATOM 1497 C CA . THR A 1 191 ? -0.278 5.196 -16.109 1.00 98.06 191 THR A CA 1
ATOM 1498 C C . THR A 1 191 ? 0.392 4.248 -15.120 1.00 98.06 191 THR A C 1
ATOM 1500 O O . THR A 1 191 ? -0.223 3.798 -14.156 1.00 98.06 191 THR A O 1
ATOM 1503 N N . CYS A 1 192 ? 1.674 3.963 -15.325 1.00 98.44 192 CYS A N 1
ATOM 1504 C CA . CYS A 1 192 ? 2.484 3.181 -14.399 1.00 98.44 192 CYS A CA 1
ATOM 1505 C C . CYS A 1 192 ? 3.924 3.704 -14.309 1.00 98.44 192 CYS A C 1
ATOM 1507 O O . CYS A 1 192 ? 4.360 4.576 -15.070 1.00 98.44 192 CYS A O 1
ATOM 1509 N N . GLY A 1 193 ? 4.674 3.175 -13.347 1.00 98.31 193 GLY A N 1
ATOM 1510 C CA . GLY A 1 193 ? 6.085 3.483 -13.176 1.00 98.31 193 GLY A CA 1
ATOM 1511 C C . GLY A 1 193 ? 6.860 2.378 -12.468 1.00 98.31 193 GLY A C 1
ATOM 1512 O O . GLY A 1 193 ? 6.297 1.586 -11.711 1.00 98.31 193 GLY A O 1
ATOM 1513 N N . ILE A 1 194 ? 8.167 2.348 -12.720 1.00 98.44 194 ILE A N 1
ATOM 1514 C CA . ILE A 1 194 ? 9.137 1.436 -12.113 1.00 98.44 194 ILE A CA 1
ATOM 1515 C C . ILE A 1 194 ? 10.246 2.296 -11.516 1.00 98.44 194 ILE A C 1
ATOM 1517 O O . ILE A 1 194 ? 10.924 3.032 -12.238 1.00 98.44 194 ILE A O 1
ATOM 1521 N N . ILE A 1 195 ? 10.407 2.222 -10.196 1.00 97.56 195 ILE A N 1
ATOM 1522 C CA . ILE A 1 195 ? 11.352 3.047 -9.443 1.00 97.56 195 ILE A CA 1
ATOM 1523 C C . ILE A 1 195 ? 12.401 2.124 -8.807 1.00 97.56 195 ILE A C 1
ATOM 1525 O O . ILE A 1 195 ? 12.039 1.280 -7.980 1.00 97.56 195 ILE A O 1
ATOM 1529 N N . PRO A 1 196 ? 13.689 2.259 -9.164 1.00 96.44 196 PRO A N 1
ATOM 1530 C CA . PRO A 1 196 ? 14.749 1.476 -8.545 1.00 96.44 196 PRO A CA 1
ATOM 1531 C C . PRO A 1 196 ? 14.967 1.928 -7.104 1.00 96.44 196 PRO A C 1
ATOM 1533 O O . PRO A 1 196 ? 15.156 3.116 -6.853 1.00 96.44 196 PRO A O 1
ATOM 1536 N N . LEU A 1 197 ? 14.960 0.990 -6.156 1.00 91.44 197 LEU A N 1
ATOM 1537 C CA . LEU A 1 197 ? 15.163 1.317 -4.740 1.00 91.44 197 LEU A CA 1
ATOM 1538 C C . LEU A 1 197 ? 16.617 1.112 -4.286 1.00 91.44 197 LEU A C 1
ATOM 1540 O O . LEU A 1 197 ? 17.077 1.807 -3.384 1.00 91.44 197 LEU A O 1
ATOM 1544 N N . GLU A 1 198 ? 17.361 0.206 -4.931 1.00 89.94 198 GLU A N 1
ATOM 1545 C CA . GLU A 1 198 ? 18.729 -0.186 -4.547 1.00 89.94 198 GLU A CA 1
ATOM 1546 C C . GLU A 1 198 ? 19.809 0.303 -5.530 1.00 89.94 198 GLU A C 1
ATOM 1548 O O . GLU A 1 198 ? 20.680 -0.444 -5.992 1.00 89.94 198 GLU A O 1
ATOM 1553 N N . GLY A 1 199 ? 19.773 1.596 -5.854 1.00 91.50 199 GLY A N 1
ATOM 1554 C CA . GLY A 1 199 ? 20.718 2.200 -6.793 1.00 91.50 199 GLY A CA 1
ATOM 1555 C C . GLY A 1 199 ? 20.492 1.727 -8.232 1.00 91.50 199 GLY A C 1
ATOM 1556 O O . GLY A 1 199 ? 19.355 1.533 -8.650 1.00 91.50 199 GLY A O 1
ATOM 1557 N N . SER A 1 200 ? 21.568 1.589 -9.013 1.00 96.19 200 SER A N 1
ATOM 1558 C CA . SER A 1 200 ? 21.463 1.151 -10.412 1.00 96.19 200 SER A CA 1
ATOM 1559 C C . SER A 1 200 ? 20.964 -0.295 -10.513 1.00 96.19 200 SER A C 1
ATOM 1561 O O . SER A 1 200 ? 21.504 -1.181 -9.843 1.00 96.19 200 SER A O 1
ATOM 1563 N N . THR A 1 201 ? 19.918 -0.494 -11.314 1.00 97.56 201 THR A N 1
ATOM 1564 C CA . THR A 1 201 ? 19.170 -1.745 -11.514 1.00 97.56 201 THR A CA 1
ATOM 1565 C C . THR A 1 201 ? 18.940 -1.945 -13.010 1.00 97.56 201 THR A C 1
ATOM 1567 O O . THR A 1 201 ? 18.640 -0.984 -13.715 1.00 97.56 201 THR A O 1
ATOM 1570 N N . ILE A 1 202 ? 19.054 -3.170 -13.510 1.00 98.31 202 ILE A N 1
ATOM 1571 C CA . ILE A 1 202 ? 18.768 -3.525 -14.903 1.00 98.31 202 ILE A CA 1
ATOM 1572 C C . ILE A 1 202 ? 17.356 -4.096 -14.977 1.00 98.31 202 ILE A C 1
ATOM 1574 O O . ILE A 1 202 ? 17.028 -5.019 -14.230 1.00 98.31 202 ILE A O 1
ATOM 1578 N N . ILE A 1 203 ? 16.534 -3.569 -15.887 1.00 98.56 203 ILE A N 1
ATOM 1579 C CA . ILE A 1 203 ? 15.167 -4.045 -16.108 1.00 98.56 203 ILE A CA 1
ATOM 1580 C C . ILE A 1 203 ? 14.906 -4.459 -17.559 1.00 98.56 203 ILE A C 1
ATOM 1582 O O . ILE A 1 203 ? 15.406 -3.851 -18.506 1.00 98.56 203 ILE A O 1
ATOM 1586 N N . THR A 1 204 ? 14.058 -5.471 -17.722 1.00 98.75 204 THR A N 1
ATOM 1587 C CA . THR A 1 204 ? 13.454 -5.870 -18.999 1.00 98.75 204 THR A CA 1
ATOM 1588 C C . THR A 1 204 ? 11.948 -5.967 -18.803 1.00 98.75 204 THR A C 1
ATOM 1590 O O . THR A 1 204 ? 11.488 -6.591 -17.844 1.00 98.75 204 THR A O 1
ATOM 1593 N N . THR A 1 205 ? 11.167 -5.362 -19.694 1.00 98.69 205 THR A N 1
ATOM 1594 C CA . THR A 1 205 ? 9.709 -5.288 -19.554 1.00 98.69 205 THR A CA 1
ATOM 1595 C C . THR A 1 205 ? 8.983 -5.832 -20.781 1.00 98.69 205 THR A C 1
ATOM 1597 O O . THR A 1 205 ? 9.537 -5.916 -21.875 1.00 98.69 205 THR A O 1
ATOM 1600 N N . SER A 1 206 ? 7.732 -6.248 -20.582 1.00 98.62 206 SER A N 1
ATOM 1601 C CA . SER A 1 206 ? 6.786 -6.500 -21.673 1.00 98.62 206 SER A CA 1
ATOM 1602 C C . SER A 1 206 ? 5.363 -6.135 -21.244 1.00 98.62 206 SER A C 1
ATOM 1604 O O . SER A 1 206 ? 5.009 -6.340 -20.078 1.00 98.62 206 SER A O 1
ATOM 1606 N N . GLY A 1 207 ? 4.543 -5.659 -22.182 1.00 98.12 207 GLY A N 1
ATOM 1607 C CA . GLY A 1 207 ? 3.140 -5.295 -21.942 1.00 98.12 207 GLY A CA 1
ATOM 1608 C C . GLY A 1 207 ? 2.930 -3.813 -21.613 1.00 98.12 207 GLY A C 1
ATOM 1609 O O . GLY A 1 207 ? 1.830 -3.427 -21.202 1.00 98.12 207 GLY A O 1
ATOM 1610 N N . MET A 1 208 ? 3.964 -2.988 -21.799 1.00 98.31 208 MET A N 1
ATOM 1611 C CA . MET A 1 208 ? 3.919 -1.537 -21.622 1.00 98.31 208 MET A CA 1
ATOM 1612 C C . MET A 1 208 ? 4.160 -0.810 -22.953 1.00 98.31 208 MET A C 1
ATOM 1614 O O . MET A 1 208 ? 4.734 -1.364 -23.883 1.00 98.31 208 MET A O 1
ATOM 1618 N N . GLU A 1 209 ? 3.716 0.442 -23.062 1.00 98.44 209 GLU A N 1
ATOM 1619 C CA . GLU A 1 209 ? 3.914 1.267 -24.268 1.00 98.44 209 GLU A CA 1
ATOM 1620 C C . GLU A 1 209 ? 5.403 1.488 -24.558 1.00 98.44 209 GLU A C 1
ATOM 1622 O O . GLU A 1 209 ? 5.846 1.381 -25.700 1.00 98.44 209 GLU A O 1
ATOM 1627 N N . TRP A 1 210 ? 6.181 1.769 -23.510 1.00 98.38 210 TRP A N 1
ATOM 1628 C CA . TRP A 1 210 ? 7.629 1.932 -23.596 1.00 98.38 210 TRP A CA 1
ATOM 1629 C C . TRP A 1 210 ? 8.313 0.739 -22.941 1.00 98.38 210 TRP A C 1
ATOM 1631 O O . TRP A 1 210 ? 8.866 0.848 -21.844 1.00 98.38 210 TRP A O 1
ATOM 1641 N N . ASP A 1 211 ? 8.222 -0.412 -23.606 1.00 98.62 211 ASP A N 1
ATOM 1642 C CA . ASP A 1 211 ? 8.951 -1.606 -23.201 1.00 98.62 211 ASP A CA 1
ATOM 1643 C C . ASP A 1 211 ? 10.462 -1.462 -23.432 1.00 98.62 211 ASP A C 1
ATOM 1645 O O . ASP A 1 211 ? 10.915 -0.849 -24.403 1.00 98.62 211 ASP A O 1
ATOM 1649 N N . VAL A 1 212 ? 11.251 -2.046 -22.531 1.00 98.44 212 VAL A N 1
ATOM 1650 C CA . VAL A 1 212 ? 12.717 -1.969 -22.544 1.00 98.44 212 VAL A CA 1
ATOM 1651 C C . VAL A 1 212 ? 13.357 -3.350 -22.392 1.00 98.44 212 VAL A C 1
ATOM 1653 O O . VAL A 1 212 ? 12.747 -4.274 -21.859 1.00 98.44 212 VAL A O 1
ATOM 1656 N N . SER A 1 213 ? 14.604 -3.493 -22.844 1.00 98.38 213 SER A N 1
ATOM 1657 C CA . SER A 1 213 ? 15.393 -4.727 -22.731 1.00 98.38 213 SER A CA 1
ATOM 1658 C C . SER A 1 213 ? 16.770 -4.407 -22.168 1.00 98.38 213 SER A C 1
ATOM 1660 O O . SER A 1 213 ? 17.467 -3.571 -22.738 1.00 98.38 213 SER A O 1
ATOM 1662 N N . GLU A 1 214 ? 17.149 -5.078 -21.077 1.00 97.88 214 GLU A N 1
ATOM 1663 C CA . GLU A 1 214 ? 18.427 -4.896 -20.367 1.00 97.88 214 GLU A CA 1
ATOM 1664 C C . GLU A 1 214 ? 18.755 -3.416 -20.100 1.00 97.88 214 GLU A C 1
ATOM 1666 O O . GLU A 1 214 ? 19.879 -2.945 -20.278 1.00 97.88 214 GLU A O 1
ATOM 1671 N N . TRP A 1 215 ? 17.739 -2.655 -19.699 1.00 98.31 215 TRP A N 1
ATOM 1672 C CA . TRP A 1 215 ? 17.824 -1.211 -19.561 1.00 98.31 215 TRP A CA 1
ATOM 1673 C C . TRP A 1 215 ? 18.200 -0.819 -18.141 1.00 98.31 215 TRP A C 1
ATOM 1675 O O . TRP A 1 215 ? 17.511 -1.162 -17.180 1.00 98.31 215 TRP A O 1
ATOM 1685 N N . GLU A 1 216 ? 19.298 -0.081 -18.012 1.00 97.88 216 GLU A N 1
ATOM 1686 C CA . GLU A 1 216 ? 19.760 0.428 -16.728 1.00 97.88 216 GLU A CA 1
ATOM 1687 C C . GLU A 1 216 ? 18.866 1.575 -16.238 1.00 97.88 216 GLU A C 1
ATOM 1689 O O . GLU A 1 216 ? 18.677 2.576 -16.934 1.00 97.88 216 GLU A O 1
ATOM 1694 N N . THR A 1 217 ? 18.373 1.459 -15.006 1.00 98.12 217 THR A N 1
ATOM 1695 C CA . THR A 1 217 ? 17.595 2.477 -14.306 1.00 98.12 217 THR A CA 1
ATOM 1696 C C . THR A 1 217 ? 18.213 2.831 -12.956 1.00 98.12 217 THR A C 1
ATOM 1698 O O . THR A 1 217 ? 18.662 1.965 -12.208 1.00 98.12 217 THR A O 1
ATOM 1701 N N . SER A 1 218 ? 18.254 4.124 -12.627 1.00 97.44 218 SER A N 1
ATOM 1702 C CA . SER A 1 218 ? 18.722 4.622 -11.329 1.00 97.44 218 SER A CA 1
ATOM 1703 C C . SER A 1 218 ? 18.209 6.041 -11.064 1.00 97.44 218 SER A C 1
ATOM 1705 O O . SER A 1 218 ? 17.880 6.771 -11.999 1.00 97.44 218 SER A O 1
ATOM 1707 N N . TYR A 1 219 ? 18.245 6.485 -9.804 1.00 94.62 219 TYR A N 1
ATOM 1708 C CA . TYR A 1 219 ? 17.998 7.893 -9.455 1.00 94.62 219 TYR A CA 1
ATOM 1709 C C . TYR A 1 219 ? 18.986 8.877 -10.103 1.00 94.62 219 TYR A C 1
ATOM 1711 O O . TYR A 1 219 ? 18.669 10.056 -10.236 1.00 94.62 219 TYR A O 1
ATOM 1719 N N . ALA A 1 220 ? 20.186 8.418 -10.472 1.00 93.81 220 ALA A N 1
ATOM 1720 C CA . ALA A 1 220 ? 21.235 9.259 -11.045 1.00 93.81 220 ALA A CA 1
ATOM 1721 C C . ALA A 1 220 ? 21.171 9.351 -12.578 1.00 93.81 220 ALA A C 1
ATOM 1723 O O . ALA A 1 220 ? 21.819 10.218 -13.161 1.00 93.81 220 ALA A O 1
ATOM 1724 N N . THR A 1 221 ? 20.429 8.453 -13.227 1.00 91.94 221 THR A N 1
ATOM 1725 C CA . THR A 1 221 ? 20.377 8.347 -14.687 1.00 91.94 221 THR A CA 1
ATOM 1726 C C . THR A 1 221 ? 18.951 8.538 -15.183 1.00 91.94 221 THR A C 1
ATOM 1728 O O . THR A 1 221 ? 18.530 9.656 -15.468 1.00 91.94 221 THR A O 1
ATOM 1731 N N . GLN A 1 222 ? 18.205 7.449 -15.288 1.00 94.69 222 GLN A N 1
ATOM 1732 C CA . GLN A 1 222 ? 16.902 7.386 -15.926 1.00 94.69 222 GLN A CA 1
ATOM 1733 C C . GLN A 1 222 ? 15.988 6.443 -15.148 1.00 94.69 222 GLN A C 1
ATOM 1735 O O . GLN A 1 222 ? 16.432 5.454 -14.561 1.00 94.69 222 GLN A O 1
ATOM 1740 N N . MET A 1 223 ? 14.697 6.758 -15.140 1.00 96.00 223 MET A N 1
ATOM 1741 C CA . MET A 1 223 ? 13.658 5.986 -14.462 1.00 96.00 223 MET A CA 1
ATOM 1742 C C . MET A 1 223 ? 12.430 5.891 -15.356 1.00 96.00 223 MET A C 1
ATOM 1744 O O . MET A 1 223 ? 12.098 6.849 -16.054 1.00 96.00 223 MET A O 1
ATOM 1748 N N . SER A 1 224 ? 11.749 4.746 -15.322 1.00 96.44 224 SER A N 1
ATOM 1749 C CA . SER A 1 224 ? 10.498 4.558 -16.055 1.00 96.44 224 SER A CA 1
ATOM 1750 C C . SER A 1 224 ? 9.358 5.189 -15.260 1.00 96.44 224 SER A C 1
ATOM 1752 O O . SER A 1 224 ? 8.725 4.527 -14.441 1.00 96.44 224 SER A O 1
ATOM 1754 N N . THR A 1 225 ? 9.097 6.474 -15.481 1.00 96.00 225 THR A N 1
ATOM 1755 C CA . THR A 1 225 ? 7.940 7.189 -14.926 1.00 96.00 225 THR A CA 1
ATOM 1756 C C . THR A 1 225 ? 7.017 7.643 -16.051 1.00 96.00 225 THR A C 1
ATOM 1758 O O . THR A 1 225 ? 7.468 7.916 -17.160 1.00 96.00 225 THR A O 1
ATOM 1761 N N . SER A 1 226 ? 5.713 7.723 -15.772 1.00 96.25 226 SER A N 1
ATOM 1762 C CA . SER A 1 226 ? 4.682 8.016 -16.784 1.00 96.25 226 SER A CA 1
ATOM 1763 C C . SER A 1 226 ? 4.669 7.018 -17.952 1.00 96.25 226 SER A C 1
ATOM 1765 O O . SER A 1 226 ? 4.378 7.395 -19.085 1.00 96.25 226 SER A O 1
ATOM 1767 N N . ASN A 1 227 ? 4.998 5.750 -17.679 1.00 98.19 227 ASN A N 1
ATOM 1768 C CA . ASN A 1 227 ? 4.834 4.673 -18.650 1.00 98.19 227 ASN A CA 1
ATOM 1769 C C . ASN A 1 227 ? 3.343 4.300 -18.738 1.00 98.19 227 ASN A C 1
ATOM 1771 O O . ASN A 1 227 ? 2.529 4.762 -17.934 1.00 98.19 227 ASN A O 1
ATOM 1775 N N . HIS A 1 228 ? 2.961 3.487 -19.714 1.00 98.44 228 HIS A N 1
ATOM 1776 C CA . HIS A 1 228 ? 1.581 3.084 -19.917 1.00 98.44 228 HIS A CA 1
ATOM 1777 C C . HIS A 1 228 ? 1.440 1.570 -19.986 1.00 98.44 228 HIS A C 1
ATOM 1779 O O . HIS A 1 228 ? 2.118 0.916 -20.770 1.00 98.44 228 HIS A O 1
ATOM 1785 N N . ILE A 1 229 ? 0.484 1.033 -19.238 1.00 98.31 229 ILE A N 1
ATOM 1786 C CA . ILE A 1 229 ? 0.008 -0.341 -19.386 1.00 98.31 229 ILE A CA 1
ATOM 1787 C C . ILE A 1 229 ? -0.791 -0.436 -20.694 1.00 98.31 229 ILE A C 1
ATOM 1789 O O . ILE A 1 229 ? -1.700 0.364 -20.932 1.00 98.31 229 ILE A O 1
ATOM 1793 N N . VAL A 1 230 ? -0.461 -1.418 -21.539 1.00 97.75 230 VAL A N 1
ATOM 1794 C CA . VAL A 1 230 ? -1.163 -1.683 -22.815 1.00 97.75 230 VAL A CA 1
ATOM 1795 C C . VAL A 1 230 ? -1.640 -3.133 -22.952 1.00 97.75 230 VAL A C 1
ATOM 1797 O O . VAL A 1 230 ? -2.218 -3.498 -23.974 1.00 97.75 230 VAL A O 1
ATOM 1800 N N . ALA A 1 231 ? -1.430 -3.951 -21.920 1.00 96.75 231 ALA A N 1
ATOM 1801 C CA . ALA A 1 231 ? -1.855 -5.343 -21.848 1.00 96.75 231 ALA A CA 1
ATOM 1802 C C . ALA A 1 231 ? -2.507 -5.653 -20.491 1.00 96.75 231 ALA A C 1
ATOM 1804 O O . ALA A 1 231 ? -2.209 -5.010 -19.484 1.00 96.75 231 ALA A O 1
ATOM 1805 N N . ASP A 1 232 ? -3.349 -6.689 -20.449 1.00 95.81 232 ASP A N 1
ATOM 1806 C CA . ASP A 1 232 ? -3.980 -7.158 -19.203 1.00 95.81 232 ASP A CA 1
ATOM 1807 C C . ASP A 1 232 ? -2.978 -7.770 -18.214 1.00 95.81 232 ASP A C 1
ATOM 1809 O O . ASP A 1 232 ? -3.297 -7.964 -17.041 1.00 95.81 232 ASP A O 1
ATOM 1813 N N . GLN A 1 233 ? -1.766 -8.071 -18.680 1.00 97.44 233 GLN A N 1
ATOM 1814 C CA . GLN A 1 233 ? -0.659 -8.520 -17.857 1.00 97.44 233 GLN A CA 1
ATOM 1815 C C . GLN A 1 233 ? 0.636 -7.862 -18.334 1.00 97.44 233 GLN A C 1
ATOM 1817 O O . GLN A 1 233 ? 0.966 -7.922 -19.521 1.00 97.44 233 GLN A O 1
ATOM 1822 N N . VAL A 1 234 ? 1.391 -7.286 -17.402 1.00 98.31 234 VAL A N 1
ATOM 1823 C CA . VAL A 1 234 ? 2.759 -6.814 -17.647 1.00 98.31 234 VAL A CA 1
ATOM 1824 C C . VAL A 1 234 ? 3.765 -7.800 -17.066 1.00 98.31 234 VAL A C 1
ATOM 1826 O O . VAL A 1 234 ? 3.520 -8.418 -16.029 1.00 98.31 234 VAL A O 1
ATOM 1829 N N . SER A 1 235 ? 4.919 -7.947 -17.712 1.00 98.50 235 SER A N 1
ATOM 1830 C CA . SER A 1 235 ? 6.059 -8.663 -17.139 1.00 98.50 235 SER A CA 1
ATOM 1831 C C . SER A 1 235 ? 7.196 -7.693 -16.877 1.00 98.50 235 SER A C 1
ATOM 1833 O O . SER A 1 235 ? 7.535 -6.900 -17.751 1.00 98.50 235 SER A O 1
ATOM 1835 N N . ILE A 1 236 ? 7.785 -7.785 -15.689 1.00 98.62 236 ILE A N 1
ATOM 1836 C CA . ILE A 1 236 ? 8.963 -7.023 -15.281 1.00 98.62 236 ILE A CA 1
ATOM 1837 C C . ILE A 1 236 ? 9.996 -8.020 -14.775 1.00 98.62 236 ILE A C 1
ATOM 1839 O O . ILE A 1 236 ? 9.733 -8.797 -13.855 1.00 98.62 236 ILE A O 1
ATOM 1843 N N . GLU A 1 237 ? 11.164 -8.003 -15.394 1.00 98.62 237 GLU A N 1
ATOM 1844 C CA . GLU A 1 237 ? 12.354 -8.704 -14.940 1.00 98.62 237 GLU A CA 1
ATOM 1845 C C . GLU A 1 237 ? 13.362 -7.673 -14.443 1.00 98.62 237 GLU A C 1
ATOM 1847 O O . GLU A 1 237 ? 13.583 -6.670 -15.117 1.00 98.62 237 GLU A O 1
ATOM 1852 N N . CYS A 1 238 ? 13.923 -7.891 -13.256 1.00 97.88 238 CYS A N 1
ATOM 1853 C CA . CYS A 1 238 ? 14.872 -6.974 -12.628 1.00 97.88 238 CYS A CA 1
ATOM 1854 C C . CYS A 1 238 ? 15.976 -7.740 -11.892 1.00 97.88 238 CYS A C 1
ATOM 1856 O O . CYS A 1 238 ? 15.733 -8.826 -11.368 1.00 97.88 238 CYS A O 1
ATOM 1858 N N . ASP A 1 239 ? 17.194 -7.201 -11.843 1.00 97.62 239 ASP A N 1
ATOM 1859 C CA . ASP A 1 239 ? 18.314 -7.815 -11.110 1.00 97.62 239 ASP A CA 1
ATOM 1860 C C . ASP A 1 239 ? 18.362 -7.413 -9.623 1.00 97.62 239 ASP A C 1
ATOM 1862 O O . ASP A 1 239 ? 19.000 -8.093 -8.817 1.00 97.62 239 ASP A O 1
ATOM 1866 N N . LYS A 1 240 ? 17.647 -6.346 -9.247 1.00 96.56 240 LYS A N 1
ATOM 1867 C CA . LYS A 1 240 ? 17.492 -5.840 -7.875 1.00 96.56 240 LYS A CA 1
ATOM 1868 C C . LYS A 1 240 ? 16.056 -5.383 -7.607 1.00 96.56 240 LYS A C 1
ATOM 1870 O O . LYS A 1 240 ? 15.320 -5.133 -8.561 1.00 96.56 240 LYS A O 1
ATOM 1875 N N . PRO A 1 241 ? 15.648 -5.238 -6.331 1.00 96.12 241 PRO A N 1
ATOM 1876 C CA . PRO A 1 241 ? 14.303 -4.808 -5.990 1.00 96.12 241 PRO A CA 1
ATOM 1877 C C . PRO A 1 241 ? 13.905 -3.448 -6.577 1.00 96.12 241 PRO A C 1
ATOM 1879 O O . PRO A 1 241 ? 14.615 -2.445 -6.440 1.00 96.12 241 PRO A O 1
ATOM 1882 N N . VAL A 1 242 ? 12.707 -3.407 -7.157 1.00 97.75 242 VAL A N 1
ATOM 1883 C CA . VAL A 1 242 ? 12.085 -2.192 -7.695 1.00 97.75 242 VAL A CA 1
ATOM 1884 C C . VAL A 1 242 ? 10.692 -1.994 -7.108 1.00 97.75 242 VAL A C 1
ATOM 1886 O O . VAL A 1 242 ? 9.964 -2.950 -6.832 1.00 97.75 242 VAL A O 1
ATOM 1889 N N . LEU A 1 243 ? 10.295 -0.737 -6.941 1.00 97.81 243 LEU A N 1
ATOM 1890 C CA . LEU A 1 243 ? 8.910 -0.371 -6.677 1.00 97.81 243 LEU A CA 1
ATOM 1891 C C . LEU A 1 243 ? 8.171 -0.300 -8.015 1.00 97.81 243 LEU A C 1
ATOM 1893 O O . LEU A 1 243 ? 8.526 0.511 -8.871 1.00 97.81 243 LEU A O 1
ATOM 1897 N N . PHE A 1 244 ? 7.133 -1.114 -8.179 1.00 98.38 244 PHE A N 1
ATOM 1898 C CA . PHE A 1 244 ? 6.181 -0.959 -9.273 1.00 98.38 244 PHE A CA 1
ATOM 1899 C C . PHE A 1 244 ? 4.946 -0.229 -8.762 1.00 98.38 244 PHE A C 1
ATOM 1901 O O . PHE A 1 244 ? 4.388 -0.589 -7.723 1.00 98.38 244 PHE A O 1
ATOM 1908 N N . THR A 1 245 ? 4.527 0.802 -9.487 1.00 98.00 245 THR A N 1
ATOM 1909 C CA . THR A 1 245 ? 3.337 1.590 -9.171 1.00 98.00 245 THR A CA 1
ATOM 1910 C C . THR A 1 245 ? 2.441 1.698 -10.395 1.00 98.00 245 THR A C 1
ATOM 1912 O O . THR A 1 245 ? 2.928 1.869 -11.514 1.00 98.00 245 THR A O 1
ATOM 1915 N N . MET A 1 246 ? 1.135 1.584 -10.187 1.00 97.69 246 MET A N 1
ATOM 1916 C CA . MET A 1 246 ? 0.121 1.741 -11.224 1.00 97.69 246 MET A CA 1
ATOM 1917 C C . MET A 1 246 ? -0.986 2.670 -10.743 1.00 97.69 246 MET A C 1
ATOM 1919 O O . MET A 1 246 ? -1.358 2.657 -9.570 1.00 97.69 246 MET A O 1
ATOM 1923 N N . GLU A 1 247 ? -1.497 3.480 -11.657 1.00 96.94 247 GLU A N 1
ATOM 1924 C CA . GLU A 1 247 ? -2.609 4.391 -11.427 1.00 96.94 247 GLU A CA 1
ATOM 1925 C C . GLU A 1 247 ? -3.890 3.611 -11.100 1.00 96.94 247 GLU A C 1
ATOM 1927 O O . GLU A 1 247 ? -4.142 2.534 -11.644 1.00 96.94 247 GLU A O 1
ATOM 1932 N N . ILE A 1 248 ? -4.721 4.152 -10.215 1.00 93.88 248 ILE A N 1
ATOM 1933 C CA . ILE A 1 248 ? -6.063 3.628 -9.951 1.00 93.88 248 ILE A CA 1
ATOM 1934 C C . ILE A 1 248 ? -7.020 4.194 -10.996 1.00 93.88 248 ILE A C 1
ATOM 1936 O O . ILE A 1 248 ? -7.028 5.393 -11.277 1.00 93.88 248 ILE A O 1
ATOM 1940 N N . ARG A 1 249 ? -7.878 3.343 -11.569 1.00 92.56 249 ARG A N 1
ATOM 1941 C CA . ARG A 1 249 ? -8.915 3.824 -12.480 1.00 92.56 249 ARG A CA 1
ATOM 1942 C C . ARG A 1 249 ? -9.977 4.574 -11.685 1.00 92.56 249 ARG A C 1
ATOM 1944 O O . ARG A 1 249 ? -10.763 3.962 -10.969 1.00 92.56 249 ARG A O 1
ATOM 1951 N N . LYS A 1 250 ? -10.060 5.888 -11.878 1.00 84.69 250 LYS A N 1
ATOM 1952 C CA . LYS A 1 250 ? -11.171 6.673 -11.333 1.00 84.69 250 LYS A CA 1
ATOM 1953 C C . LYS A 1 250 ? -12.455 6.343 -12.085 1.00 84.69 250 LYS A C 1
ATOM 1955 O O . LYS A 1 250 ? -12.526 6.489 -13.309 1.00 84.69 250 LYS A O 1
ATOM 1960 N N . HIS A 1 251 ? -13.482 5.917 -11.359 1.00 69.19 251 HIS A N 1
ATOM 1961 C CA . HIS A 1 251 ? -14.835 5.898 -11.895 1.00 69.19 251 HIS A CA 1
ATOM 1962 C C . HIS A 1 251 ? -15.330 7.345 -11.912 1.00 69.19 251 HIS A C 1
ATOM 1964 O O . HIS A 1 251 ? -15.383 7.990 -10.869 1.00 69.19 251 HIS A O 1
ATOM 1970 N N . GLN A 1 252 ? -15.622 7.886 -13.098 1.00 50.72 252 GLN A N 1
ATOM 1971 C CA . GLN A 1 252 ? -16.320 9.168 -13.180 1.00 50.72 252 GLN A CA 1
ATOM 1972 C C . GLN A 1 252 ? -17.681 8.986 -12.504 1.00 50.72 252 GLN A C 1
ATOM 1974 O O . GLN A 1 252 ? -18.437 8.091 -12.891 1.00 50.72 252 GLN A O 1
ATOM 1979 N N . SER A 1 253 ? -17.915 9.767 -11.452 1.00 41.44 253 SER A N 1
ATOM 1980 C CA . SER A 1 253 ? -19.191 9.863 -10.751 1.00 41.44 253 SER A CA 1
ATOM 1981 C C . SER A 1 253 ? -20.272 10.525 -11.597 1.00 41.44 253 SER A C 1
ATOM 1983 O O . SER A 1 253 ? -19.935 11.330 -12.497 1.00 41.44 253 SER A O 1
#

InterPro domains:
  IPR006282 Thiamin pyrophosphokinase [TIGR01378] (23-246)
  IPR006282 Thiamin pyrophosphokinase [cd07995] (23-247)
  IPR007371 Thiamin p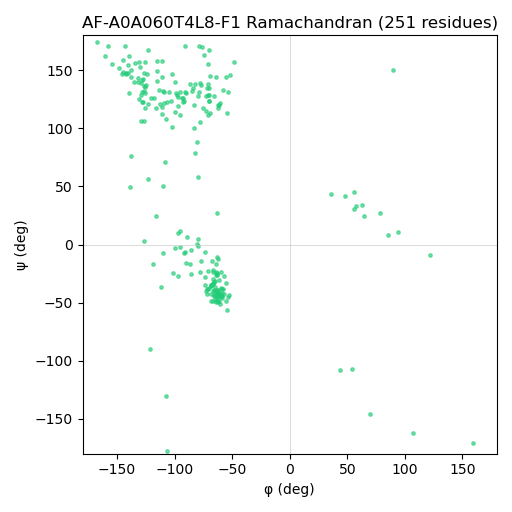yrophosphokinase, catalytic domain [PF04263] (36-163)
  IPR007373 Thiamin pyrophosphokinase, thiamin-binding domain [PF04265] (179-243)
  IPR007373 Thiamin pyrophosphokinase, thiamin-binding domain [SM00983] (177-242)
  IPR016966 Thiamin pyrophosphokinase, eukaryotic [PIRSF031057] (3-251)
  IPR036371 Thiamin pyrophosphokinase, thiamin-binding domain superfamily [SSF63862] (169-250)
  IPR036759 Thiamin pyrophosphokinase, catalytic domain superfamily [G3DSA:3.40.50.10240] (19-250)
  IPR036759 Thiamin pyrophosphokinase, catalytic domain superfamily [SSF63999] (6-164)